Protein AF-A0A968TV77-F1 (afdb_monomer_lite)

Secondary structure (DSSP, 8-state):
-EEEEEE---EE-TT--EE----SSHHHHHHHT--EEEEEETTEEEEE-TT--HHHHHHHHHHHH-S-SS-SSHHHHHHHHHHHHHHH--SEEEPGGGG-S-S-HHHHHHH--SEEEE---SS-TT-SSPHHHHHHHHHHSSSSS-EEEETTTTB-S--S-S-HHHHHHHHHHHHHHHHH-SSHHHHHHHHHHHHHHHHHHHHHHHHBT-EEEEE-SS-EEEEEE-SS-SSSS--EEEEEEEE-TTSSEEE--TT--

Radius of gyration: 22.72 Å; chains: 1; bounding box: 59×38×72 Å

Structure (mmCIF, N/CA/C/O backbone):
data_AF-A0A968TV77-F1
#
_entry.id   AF-A0A968TV77-F1
#
loop_
_atom_site.group_PDB
_atom_site.id
_atom_site.type_symbol
_atom_site.label_atom_id
_atom_site.label_alt_id
_atom_site.label_comp_id
_atom_site.label_asym_id
_atom_site.label_entity_id
_atom_site.label_seq_id
_atom_site.pdbx_PDB_ins_code
_atom_site.Cartn_x
_atom_site.Cartn_y
_atom_site.Cartn_z
_atom_site.occupancy
_atom_site.B_iso_or_equiv
_atom_site.auth_seq_id
_atom_site.auth_comp_id
_atom_site.auth_asym_id
_atom_site.auth_atom_id
_atom_site.pdbx_PDB_model_num
ATOM 1 N N . LEU A 1 1 ? -7.725 -17.726 -1.737 1.00 94.75 1 LEU A N 1
ATOM 2 C CA . LEU A 1 1 ? -6.800 -16.621 -1.407 1.00 94.75 1 LEU A CA 1
ATOM 3 C C . LEU A 1 1 ? -5.389 -17.161 -1.548 1.00 94.75 1 LEU A C 1
ATOM 5 O O . LEU A 1 1 ? -5.123 -18.217 -0.988 1.00 94.75 1 LEU A O 1
ATOM 9 N N . ARG A 1 2 ? -4.527 -16.486 -2.306 1.00 98.12 2 ARG A N 1
ATOM 10 C CA . ARG A 1 2 ? -3.093 -16.775 -2.393 1.00 98.12 2 ARG A CA 1
ATOM 11 C C . ARG A 1 2 ? -2.336 -15.618 -1.746 1.00 98.12 2 ARG A C 1
ATOM 13 O O . ARG A 1 2 ? -2.677 -14.466 -1.990 1.00 98.12 2 ARG A O 1
ATOM 20 N N . ILE A 1 3 ? -1.358 -15.934 -0.906 1.00 98.25 3 ILE A N 1
ATOM 21 C CA . ILE A 1 3 ? -0.515 -14.959 -0.209 1.00 98.25 3 ILE A CA 1
ATOM 22 C C . ILE A 1 3 ? 0.910 -15.181 -0.696 1.00 98.25 3 ILE A C 1
ATOM 24 O O . ILE A 1 3 ? 1.464 -16.261 -0.507 1.00 98.25 3 ILE A O 1
ATOM 28 N N . GLU A 1 4 ? 1.477 -14.178 -1.350 1.00 98.25 4 GLU A N 1
ATOM 29 C CA . GLU A 1 4 ? 2.849 -14.185 -1.847 1.00 98.25 4 GLU A CA 1
ATOM 30 C C . GLU A 1 4 ? 3.691 -13.286 -0.939 1.00 98.25 4 GLU A C 1
ATOM 32 O O . GLU A 1 4 ? 3.390 -12.101 -0.796 1.00 98.25 4 GLU A O 1
ATOM 37 N N . ALA A 1 5 ? 4.728 -13.844 -0.314 1.00 98.19 5 ALA A N 1
ATOM 38 C CA . ALA A 1 5 ? 5.720 -13.063 0.416 1.00 98.19 5 ALA A CA 1
ATOM 39 C C . ALA A 1 5 ? 6.841 -12.665 -0.550 1.00 98.19 5 ALA A C 1
ATOM 41 O O . ALA A 1 5 ? 7.565 -13.528 -1.043 1.00 98.19 5 ALA A O 1
ATOM 42 N N . LEU A 1 6 ? 6.951 -11.368 -0.840 1.00 98.44 6 LEU A N 1
ATOM 43 C CA . LEU A 1 6 ? 7.917 -10.821 -1.794 1.00 98.44 6 LEU A CA 1
ATOM 44 C C . LEU A 1 6 ? 9.202 -10.318 -1.121 1.00 98.44 6 LEU A C 1
ATOM 46 O O . LEU A 1 6 ? 10.233 -10.197 -1.777 1.00 98.44 6 LEU A O 1
ATOM 50 N N . ALA A 1 7 ? 9.155 -10.025 0.176 1.00 98.06 7 ALA A N 1
ATOM 51 C CA . ALA A 1 7 ? 10.307 -9.601 0.963 1.00 98.06 7 ALA A CA 1
ATOM 52 C C . ALA A 1 7 ? 10.146 -10.065 2.425 1.00 98.06 7 ALA A C 1
ATOM 54 O O . ALA A 1 7 ? 9.011 -10.316 2.848 1.00 98.06 7 ALA A O 1
ATOM 55 N N . PRO A 1 8 ? 11.240 -10.166 3.202 1.00 97.25 8 PRO A N 1
ATOM 56 C CA . PRO A 1 8 ? 12.629 -9.918 2.802 1.00 97.25 8 PRO A CA 1
ATOM 57 C C . PRO A 1 8 ? 13.180 -10.989 1.847 1.00 97.25 8 PRO A C 1
ATOM 59 O O . PRO A 1 8 ? 12.764 -12.147 1.888 1.00 97.25 8 PRO A O 1
ATOM 62 N N . VAL A 1 9 ? 14.130 -10.604 0.991 1.00 96.19 9 VAL A N 1
ATOM 63 C CA . VAL A 1 9 ? 14.816 -11.515 0.062 1.00 96.19 9 VAL A CA 1
ATOM 64 C C . VAL A 1 9 ? 16.154 -11.944 0.678 1.00 96.19 9 VAL A C 1
ATOM 66 O O . VAL A 1 9 ? 17.047 -11.109 0.827 1.00 96.19 9 VAL A O 1
ATOM 69 N N . PRO A 1 10 ? 16.326 -13.223 1.064 1.00 94.12 10 PRO A N 1
ATOM 70 C CA . PRO A 1 10 ? 17.589 -13.697 1.607 1.00 94.12 10 PRO A CA 1
ATOM 71 C C . PRO A 1 10 ? 18.636 -13.893 0.509 1.00 94.12 10 PRO A C 1
ATOM 73 O O . PRO A 1 10 ? 18.397 -14.572 -0.490 1.00 94.12 10 PRO A O 1
ATOM 76 N N . GLU A 1 11 ? 19.833 -13.379 0.754 1.00 93.69 11 GLU A N 1
ATOM 77 C CA . GLU A 1 11 ? 21.030 -13.626 -0.043 1.00 93.69 11 GLU A CA 1
ATOM 78 C C . GLU A 1 11 ? 21.833 -14.783 0.564 1.00 93.69 11 GLU A C 1
ATOM 80 O O . GLU A 1 11 ? 21.635 -15.162 1.723 1.00 93.69 11 GLU A O 1
ATOM 85 N N . ARG A 1 12 ? 22.743 -15.374 -0.213 1.00 94.12 12 ARG A N 1
ATOM 86 C CA . ARG A 1 12 ? 23.629 -16.441 0.266 1.00 94.12 12 ARG A CA 1
ATOM 87 C C . ARG A 1 12 ? 25.085 -16.037 0.127 1.00 94.12 12 ARG A C 1
ATOM 89 O O . ARG A 1 12 ? 25.494 -15.544 -0.921 1.00 94.12 12 ARG A O 1
ATOM 96 N N . ARG A 1 13 ? 25.871 -16.299 1.169 1.00 91.75 13 ARG A N 1
ATOM 97 C CA . ARG A 1 13 ? 27.335 -16.299 1.072 1.00 91.75 13 ARG A CA 1
ATOM 98 C C . ARG A 1 13 ? 27.828 -17.515 0.290 1.00 91.75 13 ARG A C 1
ATOM 100 O O . ARG A 1 13 ? 27.087 -18.476 0.084 1.00 91.75 13 ARG A O 1
ATOM 107 N N . ALA A 1 14 ? 29.105 -17.481 -0.092 1.00 91.31 14 ALA A N 1
ATOM 108 C CA . ALA A 1 14 ? 29.787 -18.599 -0.746 1.00 91.31 14 ALA A CA 1
ATOM 109 C C . ALA A 1 14 ? 29.732 -19.902 0.079 1.00 91.31 14 ALA A C 1
ATOM 111 O O . ALA A 1 14 ? 29.682 -20.984 -0.492 1.00 91.31 14 ALA A O 1
ATOM 112 N N . ASP A 1 15 ? 29.673 -19.797 1.411 1.00 93.75 15 ASP A N 1
ATOM 113 C CA . ASP A 1 15 ? 29.522 -20.926 2.341 1.00 93.75 15 ASP A CA 1
ATOM 114 C C . ASP A 1 15 ? 28.070 -21.444 2.472 1.00 93.75 15 ASP A C 1
ATOM 116 O O . ASP A 1 15 ? 27.794 -22.356 3.248 1.00 93.75 15 ASP A O 1
ATOM 120 N N . GLY A 1 16 ? 27.122 -20.865 1.728 1.00 93.06 16 GLY A N 1
ATOM 121 C CA . GLY A 1 16 ? 25.708 -21.232 1.749 1.00 93.06 16 GLY A CA 1
ATOM 122 C C . GLY A 1 16 ? 24.880 -20.563 2.851 1.00 93.06 16 GLY A C 1
ATOM 123 O O . GLY A 1 16 ? 23.648 -20.703 2.827 1.00 93.06 16 GLY A O 1
ATOM 124 N N . THR A 1 17 ? 25.499 -19.805 3.763 1.00 95.44 17 THR A N 1
ATOM 125 C CA . THR A 1 17 ? 24.812 -19.089 4.849 1.00 95.44 17 THR A CA 1
ATOM 126 C C . THR A 1 17 ? 23.822 -18.084 4.278 1.00 95.44 17 THR A C 1
ATOM 128 O O . THR A 1 17 ? 24.191 -17.238 3.460 1.00 95.44 17 THR A O 1
ATOM 131 N N . ARG A 1 18 ? 22.559 -18.164 4.718 1.00 95.44 18 ARG A N 1
ATOM 132 C CA . ARG A 1 18 ? 21.527 -17.183 4.361 1.00 95.44 18 ARG A CA 1
ATOM 133 C C . AR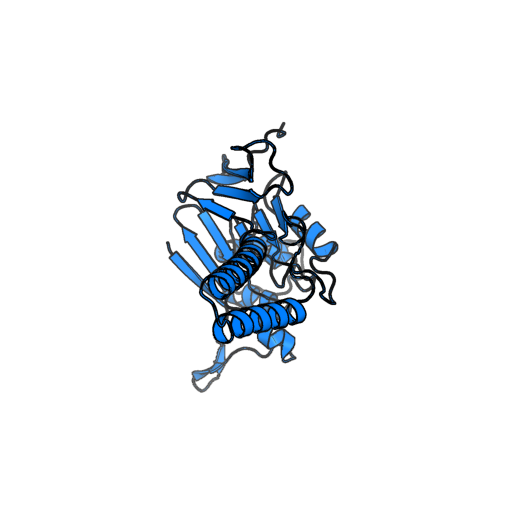G A 1 18 ? 21.676 -15.931 5.210 1.00 95.44 18 ARG A C 1
ATOM 135 O O . ARG A 1 18 ? 21.742 -16.026 6.431 1.00 95.44 18 ARG A O 1
ATOM 142 N N . LEU A 1 19 ? 21.677 -14.777 4.560 1.00 94.88 19 LEU A N 1
ATOM 143 C CA . LEU A 1 19 ? 21.789 -13.468 5.191 1.00 94.88 19 LEU A CA 1
ATOM 144 C C . LEU A 1 19 ? 20.805 -12.493 4.558 1.00 94.88 19 LEU A C 1
ATOM 146 O O . LEU A 1 19 ? 20.273 -12.731 3.476 1.00 94.88 19 LEU A O 1
ATOM 150 N N . LEU A 1 20 ? 20.592 -11.378 5.243 1.00 95.44 20 LEU A N 1
ATOM 151 C CA . LEU A 1 20 ? 19.861 -10.238 4.717 1.00 95.44 20 LEU A CA 1
ATOM 152 C C . LEU A 1 20 ? 20.843 -9.113 4.395 1.00 95.44 20 LEU A C 1
ATOM 154 O O . LEU A 1 20 ? 21.820 -8.905 5.119 1.00 95.44 20 LEU A O 1
ATOM 158 N N . ARG A 1 21 ? 20.576 -8.393 3.305 1.00 95.50 21 ARG A N 1
ATOM 159 C CA . ARG A 1 21 ? 21.397 -7.266 2.858 1.00 95.50 21 ARG A CA 1
ATOM 160 C C . ARG A 1 21 ? 21.435 -6.161 3.916 1.00 95.50 21 ARG A C 1
ATOM 162 O O . ARG A 1 21 ? 20.404 -5.773 4.454 1.00 95.50 21 ARG A O 1
ATOM 169 N N . TRP A 1 22 ? 22.614 -5.616 4.186 1.00 96.81 22 TRP A N 1
ATOM 170 C CA . TRP A 1 22 ? 22.750 -4.409 4.999 1.00 96.81 22 TRP A CA 1
ATOM 171 C C . TRP A 1 22 ? 22.495 -3.170 4.134 1.00 96.81 22 TRP A C 1
ATOM 173 O O . TRP A 1 22 ? 23.171 -2.987 3.123 1.00 96.81 22 TRP A O 1
ATOM 183 N N . PHE A 1 23 ? 21.546 -2.315 4.523 1.00 96.31 23 PHE A N 1
ATOM 184 C CA . PHE A 1 23 ? 21.164 -1.110 3.769 1.00 96.31 23 PHE A CA 1
ATOM 185 C C . PHE A 1 23 ? 21.857 0.170 4.275 1.00 96.31 23 PHE A C 1
ATOM 187 O O . PHE A 1 23 ? 21.378 1.275 4.038 1.00 96.31 23 PHE A O 1
ATOM 194 N N . GLY A 1 24 ? 22.996 0.028 4.959 1.00 95.12 24 GLY A N 1
ATOM 195 C CA . GLY A 1 24 ? 23.854 1.139 5.387 1.00 95.12 24 GLY A CA 1
ATOM 196 C C . GLY A 1 24 ? 23.705 1.504 6.864 1.00 95.12 24 GLY A C 1
ATOM 197 O O . GLY A 1 24 ? 24.718 1.649 7.546 1.00 95.12 24 GLY A O 1
ATOM 198 N N . ASP A 1 25 ? 22.475 1.561 7.376 1.00 96.81 25 ASP A N 1
ATOM 199 C CA . ASP A 1 25 ? 22.180 1.836 8.788 1.00 96.81 25 ASP A CA 1
ATOM 200 C C . ASP A 1 25 ? 21.059 0.943 9.351 1.00 96.81 25 ASP A C 1
ATOM 202 O O . ASP A 1 25 ? 20.345 0.257 8.613 1.00 96.81 25 ASP A O 1
ATOM 206 N N . VAL A 1 26 ? 20.909 0.942 10.681 1.00 96.31 26 VAL A N 1
ATOM 207 C CA . VAL A 1 26 ? 19.936 0.095 11.394 1.00 96.31 26 VAL A CA 1
ATOM 208 C C . VAL A 1 26 ? 18.500 0.452 11.018 1.00 96.31 26 VAL A C 1
ATOM 210 O O . VAL A 1 26 ? 17.688 -0.449 10.824 1.00 96.31 26 VAL A O 1
ATOM 213 N N . GLY A 1 27 ? 18.177 1.742 10.909 1.00 94.00 27 GLY A N 1
ATOM 214 C CA . GLY A 1 27 ? 16.837 2.224 10.588 1.00 94.00 27 GLY A CA 1
ATOM 215 C C . GLY A 1 27 ? 16.428 1.822 9.177 1.00 94.00 27 GLY A C 1
ATOM 216 O O . GLY A 1 27 ? 15.409 1.148 9.005 1.00 94.00 27 GLY A O 1
ATOM 217 N N . LYS A 1 28 ? 17.264 2.137 8.179 1.00 94.81 28 LYS A N 1
ATOM 218 C CA . LYS A 1 28 ? 17.010 1.720 6.795 1.00 94.81 28 LYS A CA 1
ATOM 219 C C . LYS A 1 28 ? 17.010 0.210 6.638 1.00 94.81 28 LYS A C 1
ATOM 221 O O . LYS A 1 28 ? 16.186 -0.305 5.888 1.00 94.81 28 LYS A O 1
ATOM 226 N N . THR A 1 29 ? 17.855 -0.510 7.374 1.00 97.31 29 THR A N 1
ATOM 227 C CA . THR A 1 29 ? 17.882 -1.975 7.310 1.00 97.31 29 THR A CA 1
ATOM 228 C C . THR A 1 29 ? 16.635 -2.605 7.917 1.00 97.31 29 THR A C 1
ATOM 230 O O . THR A 1 29 ? 16.028 -3.472 7.295 1.00 97.31 29 THR A O 1
ATOM 233 N N . LYS A 1 30 ? 16.208 -2.148 9.099 1.00 96.44 30 LYS A N 1
ATOM 234 C CA . LYS A 1 30 ? 14.999 -2.643 9.766 1.00 96.44 30 LYS A CA 1
ATOM 235 C C . LYS A 1 30 ? 13.764 -2.436 8.889 1.00 96.44 30 LYS A C 1
ATOM 237 O O . LYS A 1 30 ? 13.016 -3.378 8.655 1.00 96.44 30 LYS A O 1
ATOM 242 N N . ASN A 1 31 ? 13.581 -1.217 8.388 1.00 96.50 31 ASN A N 1
ATOM 243 C CA . ASN A 1 31 ? 12.433 -0.856 7.562 1.00 96.50 31 ASN A CA 1
ATOM 244 C C . ASN A 1 31 ? 12.501 -1.525 6.175 1.00 96.50 31 ASN A C 1
ATOM 246 O O . ASN A 1 31 ? 11.503 -2.046 5.679 1.00 96.50 31 ASN A O 1
ATOM 250 N N . GLY A 1 32 ? 13.698 -1.599 5.587 1.00 97.06 32 GLY A N 1
ATOM 251 C CA . GLY A 1 32 ? 13.941 -2.202 4.277 1.00 97.06 32 GLY A CA 1
ATOM 252 C C . GLY A 1 32 ? 13.705 -3.714 4.213 1.00 97.06 32 GLY A C 1
ATOM 253 O O . GLY A 1 32 ? 13.413 -4.238 3.144 1.00 97.06 32 GLY A O 1
ATOM 254 N N . HIS A 1 33 ? 13.756 -4.413 5.351 1.00 97.62 33 HIS A N 1
ATOM 255 C CA . HIS A 1 33 ? 13.386 -5.833 5.461 1.00 97.62 33 HIS A CA 1
ATOM 256 C C . HIS A 1 33 ? 11.949 -6.054 5.933 1.00 97.62 33 HIS A C 1
ATOM 258 O O . HIS A 1 33 ? 11.627 -7.109 6.483 1.00 97.62 33 HIS A O 1
ATOM 264 N N . SER A 1 34 ? 11.074 -5.071 5.707 1.00 97.94 34 SER A N 1
ATOM 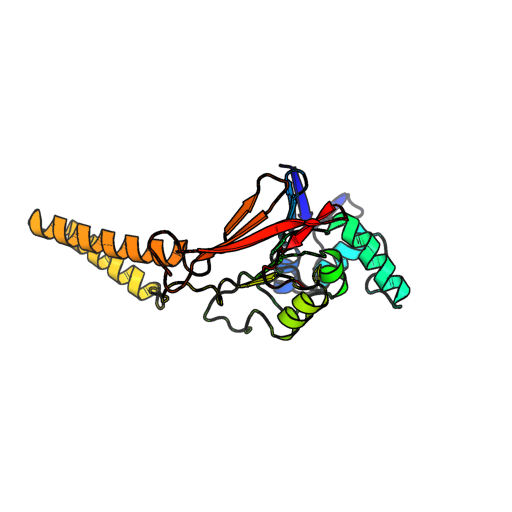265 C CA . SER A 1 34 ? 9.632 -5.243 5.873 1.00 97.94 34 SER A CA 1
ATOM 266 C C . SER A 1 34 ? 9.139 -6.505 5.165 1.00 97.94 34 SER A C 1
ATOM 268 O O . SER A 1 34 ? 9.574 -6.831 4.059 1.00 97.94 34 SER A O 1
ATOM 270 N N . VAL A 1 35 ? 8.190 -7.205 5.789 1.00 98.25 35 VAL A N 1
ATOM 271 C CA . VAL A 1 35 ? 7.504 -8.318 5.131 1.00 98.25 35 VAL A CA 1
ATOM 272 C C . VAL A 1 35 ? 6.556 -7.738 4.091 1.00 98.25 35 VAL A C 1
ATOM 274 O O . VAL A 1 35 ? 5.539 -7.136 4.436 1.00 98.25 35 VAL A O 1
ATOM 277 N N . VAL A 1 36 ? 6.901 -7.917 2.820 1.00 98.62 36 VAL A N 1
ATOM 278 C CA . VAL A 1 36 ? 6.098 -7.419 1.700 1.00 98.62 36 VAL A CA 1
ATOM 279 C C . VAL A 1 36 ? 5.168 -8.526 1.250 1.00 98.62 36 VAL A C 1
ATOM 281 O O . VAL A 1 36 ? 5.624 -9.617 0.906 1.00 98.62 36 VAL A O 1
ATOM 284 N N . LEU A 1 37 ? 3.867 -8.246 1.236 1.00 98.69 37 LEU A N 1
ATOM 285 C CA . LEU A 1 37 ? 2.849 -9.223 0.870 1.00 98.69 37 LEU A CA 1
ATOM 286 C C . LEU A 1 37 ? 2.079 -8.779 -0.366 1.00 98.69 37 LEU A C 1
ATOM 288 O O . LEU A 1 37 ? 1.597 -7.649 -0.445 1.00 98.69 37 LEU A O 1
ATOM 292 N N . ARG A 1 38 ? 1.883 -9.715 -1.290 1.00 98.44 38 ARG A N 1
ATOM 293 C CA . ARG A 1 38 ? 0.939 -9.590 -2.394 1.00 98.44 38 ARG A CA 1
ATOM 294 C C . ARG A 1 38 ? -0.168 -10.622 -2.217 1.00 98.44 38 ARG A C 1
ATOM 296 O O . ARG A 1 38 ? 0.056 -11.831 -2.249 1.00 98.44 38 ARG A O 1
ATOM 303 N N . LEU A 1 39 ? -1.373 -10.133 -1.957 1.00 98.38 39 LEU A N 1
ATOM 304 C CA . LEU A 1 39 ? -2.553 -10.942 -1.685 1.00 98.38 39 LEU A CA 1
ATOM 305 C C . LEU A 1 39 ? -3.386 -11.029 -2.957 1.00 98.38 39 LEU A C 1
ATOM 307 O O . LEU A 1 39 ? -3.863 -10.012 -3.449 1.00 98.38 39 LEU A O 1
ATOM 311 N N . VAL A 1 40 ? -3.584 -12.238 -3.471 1.00 98.25 40 VAL A N 1
ATOM 312 C CA . VAL A 1 40 ? -4.379 -12.487 -4.675 1.00 98.25 40 VAL A CA 1
ATOM 313 C C . VAL A 1 40 ? -5.649 -13.234 -4.286 1.00 98.25 40 VAL A C 1
ATOM 315 O O . VAL A 1 40 ? -5.619 -14.385 -3.829 1.00 98.25 40 VAL A O 1
ATOM 318 N N . TYR A 1 41 ? -6.791 -12.583 -4.468 1.00 97.81 41 TYR A N 1
ATOM 319 C CA . TYR A 1 41 ? -8.103 -13.173 -4.252 1.00 97.81 41 TYR A CA 1
ATOM 320 C C . TYR A 1 41 ? -8.929 -13.090 -5.533 1.00 97.81 41 TYR A C 1
ATOM 322 O O . TYR A 1 41 ? -9.544 -12.067 -5.818 1.00 97.81 41 TYR A O 1
ATOM 330 N N . ARG A 1 42 ? -8.949 -14.201 -6.287 1.00 96.31 42 ARG A N 1
ATOM 331 C CA . ARG A 1 42 ? -9.502 -14.257 -7.651 1.00 96.31 42 ARG A CA 1
ATOM 332 C C . ARG A 1 42 ? -8.845 -13.169 -8.512 1.00 96.31 42 ARG A C 1
ATOM 334 O O . ARG A 1 42 ? -7.627 -13.220 -8.658 1.00 96.31 42 ARG A O 1
ATOM 341 N N . ASP A 1 43 ? -9.611 -12.201 -9.000 1.00 95.62 43 ASP A N 1
ATOM 342 C CA . ASP A 1 43 ? -9.147 -11.157 -9.916 1.00 95.62 43 ASP A CA 1
ATOM 343 C C . ASP A 1 43 ? -8.641 -9.908 -9.174 1.00 95.62 43 ASP A C 1
ATOM 345 O O . ASP A 1 43 ? -8.163 -8.971 -9.803 1.00 95.62 43 ASP A O 1
ATOM 349 N N . VAL A 1 44 ? -8.736 -9.887 -7.838 1.00 97.88 44 VAL A N 1
ATOM 350 C CA . VAL A 1 44 ? -8.337 -8.752 -6.996 1.00 97.88 44 VAL A CA 1
ATOM 351 C C . VAL A 1 44 ? -6.962 -8.986 -6.392 1.00 97.88 44 VAL A C 1
ATOM 353 O O . VAL A 1 44 ? -6.719 -10.011 -5.743 1.00 97.88 44 VAL A O 1
ATOM 356 N N . VAL A 1 45 ? -6.089 -7.989 -6.531 1.00 98.25 45 VAL A N 1
ATOM 357 C CA . VAL A 1 45 ? -4.743 -8.001 -5.960 1.00 98.25 45 VAL A CA 1
ATOM 358 C C . VAL A 1 45 ? -4.545 -6.850 -4.976 1.00 98.25 45 VAL A C 1
ATOM 360 O O . VAL A 1 45 ? -4.765 -5.684 -5.306 1.00 98.25 45 VAL A O 1
ATOM 363 N N . VAL A 1 46 ? -4.074 -7.175 -3.770 1.00 98.62 46 VAL A N 1
ATOM 364 C CA . VAL A 1 46 ? -3.708 -6.201 -2.733 1.00 98.62 46 VAL A CA 1
ATOM 365 C C . VAL A 1 46 ? -2.210 -6.274 -2.450 1.00 98.62 46 VAL A C 1
ATOM 367 O O . VAL A 1 46 ? -1.686 -7.358 -2.200 1.00 98.62 46 VAL A O 1
ATOM 370 N N . PHE A 1 47 ? -1.531 -5.129 -2.452 1.00 98.75 47 PHE A N 1
ATOM 371 C CA . PHE A 1 47 ? -0.111 -5.004 -2.126 1.00 98.75 47 PHE A CA 1
ATOM 372 C C . PHE A 1 47 ? 0.090 -4.338 -0.762 1.00 98.75 47 PHE A C 1
ATOM 374 O O . PHE A 1 47 ? -0.451 -3.264 -0.494 1.00 98.75 47 PHE A O 1
ATOM 381 N N . LEU A 1 48 ? 0.887 -4.966 0.100 1.00 98.62 48 LEU A N 1
ATOM 382 C CA . LEU A 1 48 ? 1.248 -4.473 1.426 1.00 98.62 48 LEU A CA 1
ATOM 383 C C . LEU A 1 48 ? 2.773 -4.343 1.500 1.00 98.62 48 LEU A C 1
ATOM 385 O O . LEU A 1 48 ? 3.467 -5.331 1.722 1.00 98.62 48 LEU A O 1
ATOM 389 N N . GLY A 1 49 ? 3.279 -3.123 1.299 1.00 97.38 49 GLY A N 1
ATOM 390 C CA . GLY A 1 49 ? 4.716 -2.841 1.206 1.00 97.38 49 GLY A CA 1
ATOM 391 C C . GLY A 1 49 ? 5.444 -2.634 2.538 1.00 97.38 49 GLY A C 1
ATOM 392 O O . GLY A 1 49 ? 6.655 -2.476 2.538 1.00 97.38 49 GLY A O 1
ATOM 393 N N . GLY A 1 50 ? 4.743 -2.615 3.675 1.00 96.94 50 GLY A N 1
ATOM 394 C CA . GLY A 1 50 ? 5.356 -2.279 4.967 1.00 96.94 50 GLY A CA 1
ATOM 395 C C . GLY A 1 50 ? 6.011 -0.894 4.949 1.00 96.94 50 GLY A C 1
ATOM 396 O O . GLY A 1 50 ? 5.401 0.060 4.467 1.00 96.94 50 GLY A O 1
ATOM 397 N N . ASP A 1 51 ? 7.243 -0.802 5.441 1.00 97.12 51 ASP A N 1
ATOM 398 C CA . ASP A 1 51 ? 8.023 0.437 5.536 1.00 97.12 51 ASP A CA 1
ATOM 399 C C . ASP A 1 51 ? 9.217 0.447 4.576 1.00 97.12 51 ASP A C 1
ATOM 401 O O . ASP A 1 51 ? 10.275 0.987 4.898 1.00 97.12 51 ASP A O 1
ATOM 405 N N . LEU A 1 52 ? 9.072 -0.170 3.396 1.00 98.19 52 LEU A N 1
ATOM 406 C CA . LEU A 1 52 ? 10.113 -0.121 2.372 1.00 98.19 52 LEU A CA 1
ATOM 407 C C . LEU A 1 52 ? 10.602 1.314 2.131 1.00 98.19 52 LEU A C 1
ATOM 409 O O . LEU A 1 52 ? 9.836 2.277 2.169 1.00 98.19 52 LEU A O 1
ATOM 413 N N . ASN A 1 53 ? 11.906 1.407 1.891 1.00 97.56 53 ASN A N 1
ATOM 414 C CA . ASN A 1 53 ? 12.616 2.628 1.549 1.00 97.56 53 ASN A CA 1
ATOM 415 C C . ASN A 1 53 ? 13.359 2.447 0.224 1.00 97.56 53 ASN A C 1
ATOM 417 O O . ASN A 1 53 ? 13.516 1.321 -0.250 1.00 97.56 53 ASN A O 1
ATOM 421 N N . ILE A 1 54 ? 13.882 3.540 -0.331 1.00 98.00 54 ILE A N 1
ATOM 422 C CA . ILE A 1 54 ? 14.609 3.548 -1.605 1.00 98.00 54 ILE A CA 1
ATOM 423 C C . ILE A 1 54 ? 15.628 2.394 -1.755 1.00 98.00 54 ILE A C 1
ATOM 425 O O . ILE A 1 54 ? 15.523 1.662 -2.739 1.00 98.00 54 ILE A O 1
ATOM 429 N N . PRO A 1 55 ? 16.590 2.164 -0.831 1.00 97.94 55 PRO A N 1
ATOM 430 C CA . PRO A 1 55 ? 17.551 1.065 -0.987 1.00 97.94 55 PRO A CA 1
ATOM 431 C C . PRO A 1 55 ? 16.909 -0.324 -1.066 1.00 97.94 55 PRO A C 1
ATOM 433 O O . PRO A 1 55 ? 17.397 -1.196 -1.789 1.00 97.94 55 PRO A O 1
ATOM 436 N N . ALA A 1 56 ? 15.828 -0.539 -0.317 1.00 98.00 56 ALA A N 1
ATOM 437 C CA . ALA A 1 56 ? 15.101 -1.796 -0.330 1.00 98.00 56 ALA A CA 1
ATOM 438 C C . ALA A 1 56 ? 14.281 -1.964 -1.613 1.00 98.00 56 ALA A C 1
ATOM 440 O O . ALA A 1 56 ? 14.302 -3.036 -2.211 1.00 98.00 56 ALA A O 1
ATOM 441 N N . GLU A 1 57 ? 13.618 -0.908 -2.081 1.00 98.50 57 GLU A N 1
ATOM 442 C CA . GLU A 1 57 ? 12.900 -0.914 -3.357 1.00 98.50 57 GLU A CA 1
ATOM 443 C C . GLU A 1 57 ? 13.851 -1.152 -4.532 1.00 98.50 57 GLU A C 1
ATOM 445 O O . GLU A 1 57 ? 13.566 -2.003 -5.372 1.00 98.50 57 GLU A O 1
ATOM 450 N N . ASP A 1 58 ? 15.020 -0.501 -4.546 1.00 98.19 58 ASP A N 1
ATOM 451 C CA . ASP A 1 58 ? 16.058 -0.726 -5.557 1.00 98.19 58 ASP A CA 1
ATOM 452 C C . ASP A 1 58 ? 16.513 -2.196 -5.567 1.00 98.19 58 ASP A C 1
ATOM 454 O O . ASP A 1 58 ? 16.641 -2.820 -6.624 1.00 98.19 58 ASP A O 1
ATOM 458 N N . HIS A 1 59 ? 16.712 -2.779 -4.381 1.00 98.06 59 HIS A N 1
ATOM 459 C CA . HIS A 1 59 ? 17.083 -4.183 -4.238 1.00 98.06 59 HIS A CA 1
ATOM 460 C C . HIS A 1 59 ? 15.992 -5.134 -4.747 1.00 98.06 59 HIS A C 1
ATOM 462 O O . HIS A 1 59 ? 16.307 -6.085 -5.464 1.00 98.06 59 HIS A O 1
ATOM 468 N N . LEU A 1 60 ? 14.722 -4.881 -4.416 1.00 98.56 60 LEU A N 1
ATOM 469 C CA . LEU A 1 60 ? 13.600 -5.701 -4.875 1.00 98.56 60 LEU A CA 1
ATOM 470 C C . LEU A 1 60 ? 13.390 -5.574 -6.388 1.00 98.56 60 LEU A C 1
ATOM 472 O O . LEU A 1 60 ? 13.189 -6.590 -7.053 1.00 98.56 60 LEU A O 1
ATOM 476 N N . LEU A 1 61 ? 13.488 -4.366 -6.950 1.00 98.75 61 LEU A N 1
ATOM 477 C CA . LEU A 1 61 ? 13.435 -4.145 -8.397 1.00 98.75 61 LEU A CA 1
ATOM 478 C C . LEU A 1 61 ? 14.519 -4.959 -9.105 1.00 98.75 61 LEU A C 1
ATOM 480 O O . LEU A 1 61 ? 14.201 -5.738 -10.003 1.00 98.75 61 LEU A O 1
ATOM 484 N N . ALA A 1 62 ? 15.774 -4.850 -8.664 1.00 98.19 62 ALA A N 1
ATOM 485 C CA . ALA A 1 62 ? 16.883 -5.592 -9.257 1.00 98.19 62 ALA A CA 1
ATOM 486 C C . ALA A 1 62 ? 16.698 -7.112 -9.109 1.00 98.19 62 ALA A C 1
ATOM 488 O O . ALA A 1 62 ? 16.879 -7.853 -10.073 1.00 98.19 62 ALA A O 1
ATOM 489 N N . HIS A 1 63 ? 16.291 -7.584 -7.925 1.00 97.94 63 HIS A N 1
ATOM 490 C CA . HIS A 1 63 ? 16.100 -9.010 -7.652 1.00 97.94 63 HIS A CA 1
ATOM 491 C C . HIS A 1 63 ? 15.032 -9.646 -8.547 1.00 97.94 63 HIS A C 1
ATOM 493 O O . HIS A 1 63 ? 15.267 -10.700 -9.134 1.00 97.94 63 HIS A O 1
ATOM 499 N N . TYR A 1 64 ? 13.862 -9.014 -8.649 1.00 98.44 64 TYR A N 1
ATOM 500 C CA . TYR A 1 64 ? 12.712 -9.602 -9.335 1.00 98.44 64 TYR A CA 1
ATOM 501 C C . TYR A 1 64 ? 12.722 -9.403 -10.849 1.00 98.44 64 TYR A C 1
ATOM 503 O O . TYR A 1 64 ? 12.057 -10.153 -11.562 1.00 98.44 64 TYR A O 1
ATOM 511 N N . THR A 1 65 ? 13.448 -8.402 -11.348 1.00 98.38 65 THR A N 1
ATOM 512 C CA . THR A 1 65 ? 13.512 -8.122 -12.790 1.00 98.38 65 THR A CA 1
ATOM 513 C C . THR A 1 65 ? 14.808 -8.598 -13.437 1.00 98.38 65 THR A C 1
ATOM 515 O O . THR A 1 65 ? 14.818 -8.847 -14.639 1.00 98.38 65 THR A O 1
ATOM 518 N N . GLY A 1 66 ? 15.895 -8.724 -12.667 1.00 97.94 66 GLY A N 1
ATOM 519 C CA . GLY A 1 66 ? 17.237 -8.965 -13.200 1.00 97.94 66 GLY A CA 1
ATOM 520 C C . GLY A 1 66 ? 17.804 -7.788 -14.004 1.00 97.94 66 GLY A C 1
ATOM 521 O O . GLY A 1 66 ? 18.837 -7.942 -14.653 1.00 97.94 66 GLY A O 1
ATOM 522 N N . LEU A 1 67 ? 17.136 -6.631 -13.990 1.00 97.94 67 LEU A N 1
ATOM 523 C CA . LEU A 1 67 ? 17.530 -5.443 -14.741 1.00 97.94 67 LEU A CA 1
ATOM 524 C C . LEU A 1 67 ? 18.387 -4.495 -13.884 1.00 97.94 67 LEU A C 1
ATOM 526 O O . LEU A 1 67 ? 18.307 -4.531 -12.651 1.00 97.94 67 LEU A O 1
ATOM 530 N N . PRO A 1 68 ? 19.201 -3.627 -14.515 1.00 96.69 68 PRO A N 1
ATOM 531 C CA . PRO A 1 68 ? 19.943 -2.592 -13.806 1.00 96.69 68 PRO A CA 1
ATOM 532 C C . PRO A 1 68 ? 19.018 -1.624 -13.060 1.00 96.69 68 PRO A C 1
ATOM 534 O O . PRO A 1 68 ? 18.020 -1.155 -13.604 1.00 96.69 68 PRO A O 1
ATOM 537 N N . VAL A 1 69 ? 19.389 -1.291 -11.823 1.00 97.25 69 VAL A N 1
ATOM 538 C CA . VAL A 1 69 ? 18.703 -0.296 -10.993 1.00 97.25 69 VAL A CA 1
ATOM 539 C C . VAL A 1 69 ? 19.757 0.623 -10.358 1.00 97.25 69 VAL A C 1
ATOM 541 O O . VAL A 1 69 ? 20.703 0.106 -9.757 1.00 97.25 69 VAL A O 1
ATOM 544 N N . PRO A 1 70 ? 19.632 1.960 -10.470 1.00 95.00 70 PRO A N 1
ATOM 545 C CA . PRO A 1 70 ? 18.571 2.688 -11.172 1.00 95.00 70 PRO A CA 1
ATOM 546 C C . PRO A 1 70 ? 18.691 2.581 -12.709 1.00 95.00 70 PRO A C 1
ATOM 548 O O . PRO A 1 70 ? 19.792 2.350 -13.221 1.00 95.00 70 PRO A O 1
ATOM 551 N N . PRO A 1 71 ? 17.584 2.761 -13.453 1.00 95.50 71 PRO A N 1
ATOM 552 C CA . PRO A 1 71 ? 17.636 2.867 -14.909 1.00 95.50 71 PRO A CA 1
ATOM 553 C C . PRO A 1 71 ? 18.406 4.131 -15.324 1.00 95.50 71 PRO A C 1
ATOM 555 O O . PRO A 1 71 ? 18.415 5.130 -14.603 1.00 95.50 71 PRO A O 1
ATOM 558 N N . ARG A 1 72 ? 19.066 4.100 -16.487 1.00 95.94 72 ARG A N 1
ATOM 559 C CA . ARG A 1 72 ? 19.914 5.204 -16.983 1.00 95.94 72 ARG A CA 1
ATOM 560 C C . ARG A 1 72 ? 19.255 6.007 -18.096 1.00 95.94 72 ARG A C 1
ATOM 562 O O . ARG A 1 72 ? 19.706 7.107 -18.406 1.00 95.94 72 ARG A O 1
ATOM 569 N N . THR A 1 73 ? 18.218 5.457 -18.721 1.00 97.75 73 THR A N 1
ATOM 570 C CA . THR A 1 73 ? 17.457 6.113 -19.790 1.00 97.75 73 THR A CA 1
ATOM 571 C C . THR A 1 73 ? 15.961 5.942 -19.558 1.00 97.75 73 THR A C 1
ATOM 573 O O . THR A 1 73 ? 15.541 5.014 -18.872 1.00 97.75 73 THR A O 1
ATOM 576 N N . ALA A 1 74 ? 15.146 6.795 -20.182 1.00 96.94 74 ALA A N 1
ATOM 577 C CA . ALA A 1 74 ? 13.691 6.665 -20.122 1.00 96.94 74 ALA A CA 1
ATOM 578 C C . ALA A 1 74 ? 13.195 5.324 -20.697 1.00 96.94 74 ALA A C 1
ATOM 580 O O . ALA A 1 74 ? 12.227 4.765 -20.197 1.00 96.94 74 ALA A O 1
ATOM 581 N N . VAL A 1 75 ? 13.874 4.781 -21.715 1.00 97.94 75 VAL A N 1
ATOM 582 C CA . VAL A 1 75 ? 13.532 3.466 -22.285 1.00 97.94 75 VAL A CA 1
ATOM 583 C C . VAL A 1 75 ? 13.810 2.356 -21.272 1.00 97.94 75 VAL A C 1
ATOM 585 O O . VAL A 1 75 ? 12.923 1.551 -21.003 1.00 97.94 75 VAL A O 1
ATOM 588 N N . GLU A 1 76 ? 14.995 2.364 -20.650 1.00 97.94 76 GLU A N 1
ATOM 589 C CA . GLU A 1 76 ? 15.339 1.412 -19.581 1.00 97.94 76 GLU A CA 1
ATOM 590 C C . GLU A 1 76 ? 14.372 1.535 -18.388 1.00 97.94 76 GLU A C 1
ATOM 592 O O . GLU A 1 76 ? 14.027 0.538 -17.757 1.00 97.94 76 GLU A O 1
ATOM 597 N N . GLU A 1 77 ? 13.904 2.748 -18.081 1.00 98.38 77 GLU A N 1
ATOM 598 C CA . GLU A 1 77 ? 12.922 2.977 -17.022 1.00 98.38 77 GLU A CA 1
ATOM 599 C C . GLU A 1 77 ? 11.565 2.342 -17.346 1.00 98.38 77 GLU A C 1
ATOM 601 O O . GLU A 1 77 ? 11.008 1.636 -16.504 1.00 98.38 77 GLU A O 1
ATOM 606 N N . GLU A 1 78 ? 11.036 2.538 -18.557 1.00 98.38 78 GLU A N 1
ATOM 607 C CA . GLU A 1 78 ? 9.775 1.908 -18.968 1.00 98.38 78 GLU A CA 1
ATOM 608 C C . GLU A 1 78 ? 9.873 0.379 -19.003 1.00 98.38 78 GLU A C 1
ATOM 610 O O . GLU A 1 78 ? 8.943 -0.314 -18.577 1.00 98.38 78 GLU A O 1
ATOM 615 N N . GLU A 1 79 ? 11.006 -0.160 -19.456 1.00 98.38 79 GLU A N 1
ATOM 616 C CA . GLU A 1 79 ? 11.281 -1.598 -19.428 1.00 98.38 79 GLU A CA 1
ATOM 617 C C . GLU A 1 79 ? 11.295 -2.139 -17.995 1.00 98.38 79 GLU A C 1
ATOM 619 O O . GLU A 1 79 ? 10.646 -3.153 -17.706 1.00 98.38 79 GLU A O 1
ATOM 624 N N . LEU A 1 80 ? 11.972 -1.436 -17.082 1.00 98.69 80 LEU A N 1
ATOM 625 C CA . LEU A 1 80 ? 12.030 -1.793 -15.670 1.00 98.69 80 LEU A CA 1
ATOM 626 C C . LEU A 1 80 ? 10.644 -1.748 -15.023 1.00 98.69 80 LEU A C 1
ATOM 628 O O . LEU A 1 80 ? 10.257 -2.705 -14.350 1.00 98.69 80 LEU A O 1
ATOM 632 N N . VAL A 1 81 ? 9.860 -0.694 -15.271 1.00 98.69 81 VAL A N 1
ATOM 633 C CA . VAL A 1 81 ? 8.475 -0.576 -14.787 1.00 98.69 81 VAL A CA 1
ATOM 634 C C . VAL A 1 81 ? 7.615 -1.725 -15.314 1.00 98.69 81 VAL A C 1
ATOM 636 O O . VAL A 1 81 ? 6.893 -2.359 -14.542 1.00 98.69 81 VAL A O 1
ATOM 639 N N . ALA A 1 82 ? 7.688 -2.029 -16.613 1.00 98.44 82 ALA A N 1
ATOM 640 C CA . ALA A 1 82 ? 6.903 -3.097 -17.223 1.00 98.44 82 ALA A CA 1
ATOM 641 C C . ALA A 1 82 ? 7.275 -4.482 -16.670 1.00 98.44 82 ALA A C 1
ATOM 643 O O . ALA A 1 82 ? 6.388 -5.303 -16.419 1.00 98.44 82 ALA A O 1
ATOM 644 N N . ALA A 1 83 ? 8.567 -4.745 -16.449 1.00 98.62 83 ALA A N 1
ATOM 645 C CA . ALA A 1 83 ? 9.042 -5.982 -15.842 1.00 98.62 83 ALA A CA 1
ATOM 646 C C . ALA A 1 83 ? 8.607 -6.098 -14.376 1.00 98.62 83 ALA A C 1
ATOM 648 O O . ALA A 1 83 ? 8.004 -7.102 -13.992 1.00 98.62 83 ALA A O 1
ATOM 649 N N . ALA A 1 84 ? 8.835 -5.051 -13.584 1.00 98.69 84 ALA A N 1
ATOM 650 C CA . ALA A 1 84 ? 8.505 -5.004 -12.166 1.00 98.69 84 ALA A CA 1
ATOM 651 C C . ALA A 1 84 ? 6.992 -5.119 -11.915 1.00 98.69 84 ALA A C 1
ATOM 653 O O . ALA A 1 84 ? 6.568 -5.807 -10.985 1.00 98.69 84 ALA A O 1
ATOM 654 N N . ARG A 1 85 ? 6.151 -4.533 -12.779 1.00 98.31 85 ARG A N 1
ATOM 655 C CA . ARG A 1 85 ? 4.683 -4.613 -12.668 1.00 98.31 85 ARG A CA 1
ATOM 656 C C . ARG A 1 85 ? 4.146 -6.041 -12.727 1.00 98.31 85 ARG A C 1
ATOM 658 O O . ARG A 1 85 ? 3.117 -6.324 -12.118 1.00 98.31 85 ARG A O 1
ATOM 665 N N . ARG A 1 86 ? 4.842 -6.968 -13.395 1.00 97.75 86 ARG A N 1
ATOM 666 C CA . ARG A 1 86 ? 4.459 -8.394 -13.409 1.00 97.75 86 ARG A CA 1
ATOM 667 C C . ARG A 1 86 ? 4.534 -9.037 -12.021 1.00 97.75 86 ARG A C 1
ATOM 669 O O . ARG A 1 86 ? 3.846 -10.024 -11.781 1.00 97.75 86 ARG A O 1
ATOM 676 N N . VAL A 1 87 ? 5.347 -8.472 -11.128 1.00 98.25 87 VAL A N 1
ATOM 677 C CA . VAL A 1 87 ? 5.563 -8.961 -9.762 1.00 98.25 87 VAL A CA 1
ATOM 678 C C . VAL A 1 87 ? 4.790 -8.125 -8.745 1.00 98.25 87 VAL A C 1
ATOM 680 O O . VAL A 1 87 ? 4.059 -8.682 -7.932 1.00 98.25 87 VAL A O 1
ATOM 683 N N . PHE A 1 88 ? 4.915 -6.797 -8.798 1.00 98.56 88 PHE A N 1
ATOM 684 C CA . PHE A 1 88 ? 4.362 -5.899 -7.775 1.00 98.56 88 PHE A CA 1
ATOM 685 C C . PHE A 1 88 ? 2.971 -5.353 -8.104 1.00 98.56 88 PHE A C 1
ATOM 687 O O . PHE A 1 88 ? 2.317 -4.796 -7.224 1.00 98.56 88 PHE A O 1
ATOM 694 N N . GLY A 1 89 ? 2.506 -5.521 -9.345 1.00 98.12 89 GLY A N 1
ATOM 695 C CA . GLY A 1 89 ? 1.247 -4.958 -9.818 1.00 98.12 89 GLY A CA 1
ATOM 696 C C . GLY A 1 89 ? 0.055 -5.374 -8.956 1.00 98.12 89 GLY A C 1
ATOM 697 O O . GLY A 1 89 ? -0.130 -6.567 -8.668 1.00 98.12 89 GLY A O 1
ATOM 698 N N . ALA A 1 90 ? -0.756 -4.385 -8.573 1.00 98.31 90 ALA A N 1
ATOM 699 C CA . ALA A 1 90 ? -1.905 -4.545 -7.688 1.00 98.31 90 ALA A CA 1
ATOM 700 C C . ALA A 1 90 ? -3.091 -3.639 -8.067 1.00 98.31 90 ALA A C 1
ATOM 702 O O . ALA A 1 90 ? -2.985 -2.736 -8.896 1.00 98.31 90 ALA A O 1
ATOM 703 N N . ASP A 1 91 ? -4.255 -3.887 -7.469 1.00 98.12 91 ASP A N 1
ATOM 704 C CA . ASP A 1 91 ? -5.434 -3.018 -7.582 1.00 98.12 91 ASP A CA 1
ATOM 705 C C . ASP A 1 91 ? -5.506 -2.030 -6.428 1.00 98.12 91 ASP A C 1
ATOM 707 O O . ASP A 1 91 ? -5.811 -0.853 -6.633 1.00 98.12 91 ASP A O 1
ATOM 711 N N . VAL A 1 92 ? -5.184 -2.516 -5.229 1.00 98.56 92 VAL A N 1
ATOM 712 C CA . VAL A 1 92 ? -5.104 -1.718 -4.011 1.00 98.56 92 VAL A CA 1
ATOM 713 C C . VAL A 1 92 ? -3.725 -1.888 -3.403 1.00 98.56 92 VAL A C 1
ATOM 715 O O . VAL A 1 92 ? -3.266 -3.010 -3.205 1.00 98.56 92 VAL A O 1
ATOM 718 N N . ALA A 1 93 ? -3.080 -0.785 -3.064 1.00 98.50 93 ALA A N 1
ATOM 719 C CA . ALA A 1 93 ? -1.818 -0.793 -2.350 1.00 98.50 93 ALA A CA 1
ATOM 720 C C . ALA A 1 93 ? -1.964 -0.078 -1.013 1.00 98.50 93 ALA A C 1
ATOM 722 O O . ALA A 1 93 ? -2.643 0.941 -0.907 1.00 98.50 93 ALA A O 1
ATOM 723 N N . LYS A 1 94 ? -1.290 -0.579 0.018 1.00 98.06 94 LYS A N 1
ATOM 724 C CA . LYS A 1 94 ? -0.938 0.256 1.160 1.00 98.06 94 LYS A CA 1
ATOM 725 C C . LYS A 1 94 ? 0.370 0.972 0.837 1.00 98.06 94 LYS A C 1
ATOM 727 O O . LYS A 1 94 ? 1.345 0.314 0.481 1.00 98.06 94 LYS A O 1
ATOM 732 N N . SER A 1 95 ? 0.380 2.295 0.990 1.00 97.31 95 SER A N 1
ATOM 733 C CA . SER A 1 95 ? 1.596 3.094 0.843 1.00 97.31 95 SER A CA 1
ATOM 734 C C . SER A 1 95 ? 2.678 2.580 1.783 1.00 97.31 95 SER A C 1
ATOM 736 O O . SER A 1 95 ? 2.403 2.296 2.961 1.00 97.31 95 SER A O 1
ATOM 738 N N . CYS A 1 96 ? 3.898 2.504 1.258 1.00 97.00 96 CYS A N 1
ATOM 739 C CA . CYS A 1 96 ? 5.077 2.221 2.055 1.00 97.00 96 CYS A CA 1
ATOM 740 C C . CYS A 1 96 ? 5.282 3.333 3.090 1.00 97.00 96 CYS A C 1
ATOM 742 O O . CYS A 1 96 ? 4.948 4.497 2.837 1.00 97.00 96 CYS A O 1
ATOM 744 N N . HIS A 1 97 ? 5.789 2.953 4.261 1.00 95.88 97 HIS A N 1
ATOM 745 C CA . HIS A 1 97 ? 6.353 3.851 5.269 1.00 95.88 97 HIS A CA 1
ATOM 746 C C . HIS A 1 97 ? 5.465 5.066 5.571 1.00 95.88 97 HIS A C 1
ATOM 748 O O . HIS A 1 97 ? 5.890 6.212 5.483 1.00 95.88 97 HIS A O 1
ATOM 754 N N . HIS A 1 98 ? 4.186 4.810 5.854 1.00 94.38 98 HIS A N 1
ATOM 755 C CA . HIS A 1 98 ? 3.192 5.832 6.212 1.00 94.38 98 HIS A CA 1
ATOM 756 C C . HIS A 1 98 ? 2.969 6.953 5.172 1.00 94.38 98 HIS A C 1
ATOM 758 O O . HIS A 1 98 ? 2.287 7.928 5.474 1.00 94.38 98 HIS A O 1
ATOM 764 N N . GLY A 1 99 ? 3.471 6.815 3.939 1.00 94.62 99 GLY A N 1
ATOM 765 C CA . GLY A 1 99 ? 3.475 7.902 2.951 1.00 94.62 99 GLY A CA 1
ATOM 766 C C . GLY A 1 99 ? 4.715 8.798 3.039 1.00 94.62 99 GLY A C 1
ATOM 767 O O . GLY A 1 99 ? 4.612 10.010 2.837 1.00 94.62 99 GLY A O 1
ATOM 768 N N . SER A 1 100 ? 5.862 8.213 3.394 1.00 95.19 100 SER A N 1
ATOM 769 C CA . SER A 1 100 ? 7.183 8.838 3.312 1.00 95.19 100 SER A CA 1
ATOM 770 C C . SER A 1 100 ? 7.574 9.174 1.879 1.00 95.19 100 SER A C 1
ATOM 772 O O . SER A 1 100 ? 7.167 8.480 0.955 1.00 95.19 100 SER A O 1
ATOM 774 N N . ALA A 1 101 ? 8.435 10.184 1.729 1.00 95.75 101 ALA A N 1
ATOM 775 C CA . ALA A 1 101 ? 9.080 10.548 0.468 1.00 95.75 101 ALA A CA 1
ATOM 776 C C . ALA A 1 101 ? 10.273 9.637 0.109 1.00 95.75 101 ALA A C 1
ATOM 778 O O . ALA A 1 101 ? 10.837 9.759 -0.975 1.00 95.75 101 ALA A O 1
ATOM 779 N N . ASP A 1 102 ? 10.681 8.730 1.006 1.00 96.38 102 ASP A N 1
ATOM 780 C CA . ASP A 1 102 ? 11.793 7.791 0.785 1.00 96.38 102 ASP A CA 1
ATOM 781 C C . ASP A 1 102 ? 11.350 6.585 -0.066 1.00 96.38 102 ASP A C 1
ATOM 783 O O . ASP A 1 102 ? 11.448 5.444 0.376 1.00 96.38 102 ASP A O 1
ATOM 787 N N . PHE A 1 103 ? 10.855 6.835 -1.284 1.00 97.00 103 PHE A N 1
ATOM 788 C CA . PHE A 1 103 ? 10.460 5.810 -2.260 1.00 97.00 103 PHE A CA 1
ATOM 789 C C . PHE A 1 103 ? 10.996 6.116 -3.670 1.00 97.00 103 PHE A C 1
ATOM 791 O O . PHE A 1 103 ? 11.392 7.235 -4.001 1.00 97.00 103 PHE A O 1
ATOM 798 N N . ARG A 1 104 ? 11.006 5.101 -4.529 1.00 97.12 104 ARG A N 1
ATOM 799 C CA . ARG A 1 104 ? 11.340 5.156 -5.949 1.00 97.12 104 ARG A CA 1
ATOM 800 C C . ARG A 1 104 ? 10.083 5.292 -6.786 1.00 97.12 104 ARG A C 1
ATOM 802 O O . ARG A 1 104 ? 9.176 4.463 -6.721 1.00 97.12 104 ARG A O 1
ATOM 809 N N . GLU A 1 105 ? 10.087 6.274 -7.682 1.00 97.38 105 GLU A N 1
ATOM 810 C CA . GLU A 1 105 ? 9.000 6.469 -8.647 1.00 97.38 105 GLU A CA 1
ATOM 811 C C . GLU A 1 105 ? 8.753 5.212 -9.491 1.00 97.38 105 GLU A C 1
ATOM 813 O O . GLU A 1 105 ? 7.608 4.803 -9.658 1.00 97.38 105 GLU A O 1
ATOM 818 N N . VAL A 1 106 ? 9.812 4.529 -9.939 1.00 98.19 106 VAL A N 1
ATOM 819 C CA . VAL A 1 106 ? 9.715 3.256 -10.675 1.00 98.19 106 VAL A CA 1
ATOM 820 C C . VAL A 1 106 ? 8.945 2.194 -9.892 1.00 98.19 106 VAL A C 1
ATOM 822 O O . VAL A 1 106 ? 8.117 1.489 -10.468 1.00 98.19 106 VAL A O 1
ATOM 825 N N . PHE A 1 107 ? 9.185 2.083 -8.583 1.00 98.50 107 PHE A N 1
ATOM 826 C CA . PHE A 1 107 ? 8.506 1.103 -7.739 1.00 98.50 107 PHE A CA 1
ATOM 827 C C . PHE A 1 107 ? 7.016 1.437 -7.601 1.00 98.50 107 PHE A C 1
ATOM 829 O O . PHE A 1 107 ? 6.164 0.577 -7.827 1.00 98.50 107 PHE A O 1
ATOM 836 N N . LEU A 1 108 ? 6.686 2.709 -7.352 1.00 98.25 108 LEU A N 1
ATOM 837 C CA . LEU A 1 108 ? 5.303 3.200 -7.332 1.00 98.25 108 LEU A CA 1
ATOM 838 C C . LEU A 1 108 ? 4.580 2.931 -8.666 1.00 98.25 108 LEU A C 1
ATOM 840 O O . LEU A 1 108 ? 3.469 2.396 -8.683 1.00 98.25 108 LEU A O 1
ATOM 844 N N . ARG A 1 109 ? 5.233 3.242 -9.792 1.00 98.50 109 ARG A N 1
ATOM 845 C CA . ARG A 1 109 ? 4.724 2.981 -11.147 1.00 98.50 109 ARG A CA 1
ATOM 846 C C . ARG A 1 109 ? 4.548 1.488 -11.425 1.00 98.50 109 ARG A C 1
ATOM 848 O O . ARG A 1 109 ? 3.652 1.119 -12.185 1.00 98.50 109 ARG A O 1
ATOM 855 N N . ALA A 1 110 ? 5.381 0.625 -10.845 1.00 98.50 110 ALA A N 1
ATOM 856 C CA . ALA A 1 110 ? 5.268 -0.824 -10.980 1.00 98.50 110 ALA A CA 1
ATOM 857 C C . ALA A 1 110 ? 4.077 -1.391 -10.192 1.00 98.50 110 ALA A C 1
ATOM 859 O O . ALA A 1 110 ? 3.413 -2.304 -10.681 1.00 98.50 110 ALA A O 1
ATOM 860 N N . ILE A 1 111 ? 3.768 -0.838 -9.015 1.00 98.50 111 ILE A N 1
ATOM 861 C CA . ILE A 1 111 ? 2.579 -1.219 -8.236 1.00 98.50 111 ILE A CA 1
ATOM 862 C C . ILE A 1 111 ? 1.299 -0.909 -9.026 1.00 98.50 111 ILE A C 1
ATOM 864 O O . ILE A 1 111 ? 0.392 -1.742 -9.064 1.00 98.50 111 ILE A O 1
ATOM 868 N N . ASP A 1 112 ? 1.244 0.256 -9.687 1.00 97.50 112 ASP A N 1
ATOM 869 C CA . ASP A 1 112 ? 0.178 0.633 -10.633 1.00 97.50 112 ASP A CA 1
ATOM 870 C C . ASP A 1 112 ? -1.241 0.426 -10.065 1.00 97.50 112 ASP A C 1
ATOM 872 O O . ASP A 1 112 ? -2.139 -0.096 -10.734 1.00 97.50 112 ASP A O 1
ATOM 876 N N . ALA A 1 113 ? -1.431 0.776 -8.790 1.00 98.00 113 ALA A N 1
ATOM 877 C CA . ALA A 1 113 ? -2.693 0.596 -8.083 1.00 98.00 113 ALA A CA 1
ATOM 878 C C . ALA A 1 113 ? -3.741 1.624 -8.530 1.00 98.00 113 ALA A C 1
ATOM 880 O O . ALA A 1 113 ? -3.417 2.763 -8.854 1.00 98.00 113 ALA A O 1
ATOM 881 N N . ALA A 1 114 ? -5.019 1.236 -8.509 1.00 97.31 114 ALA A N 1
ATOM 882 C CA . ALA A 1 114 ? -6.135 2.174 -8.672 1.00 97.31 114 ALA A CA 1
ATOM 883 C C . ALA A 1 114 ? -6.475 2.886 -7.350 1.00 97.31 114 ALA A C 1
ATOM 885 O O . ALA A 1 114 ? -7.106 3.946 -7.344 1.00 97.31 114 ALA A O 1
ATOM 886 N N . VAL A 1 115 ? -6.073 2.281 -6.228 1.00 98.31 115 VAL A N 1
ATOM 887 C CA . VAL A 1 115 ? -6.290 2.796 -4.878 1.00 98.31 115 VAL A CA 1
ATOM 888 C C . VAL A 1 115 ? -5.015 2.666 -4.066 1.00 98.31 115 VAL A C 1
ATOM 890 O O . VAL A 1 115 ? -4.471 1.569 -3.945 1.00 98.31 115 VAL A O 1
ATOM 893 N N . THR A 1 116 ? -4.622 3.751 -3.409 1.00 98.38 116 THR A N 1
ATOM 894 C CA . THR A 1 116 ? -3.567 3.731 -2.398 1.00 98.38 116 THR A CA 1
ATOM 895 C C . THR A 1 116 ? -4.131 4.129 -1.038 1.00 98.38 116 THR A C 1
ATOM 897 O O . THR A 1 116 ? -4.745 5.184 -0.891 1.00 98.38 116 THR A O 1
ATOM 900 N N . VAL A 1 117 ? -3.924 3.279 -0.032 1.00 97.81 117 VAL A N 1
ATOM 901 C CA . VAL A 1 117 ? -4.267 3.547 1.368 1.00 97.81 117 VAL A CA 1
ATOM 902 C C . VAL A 1 117 ? -3.002 3.938 2.122 1.00 97.81 117 VAL A C 1
ATOM 904 O O . VAL A 1 117 ? -2.054 3.161 2.231 1.00 97.81 117 VAL A O 1
ATOM 907 N N . ILE A 1 118 ? -2.991 5.141 2.671 1.00 96.06 118 ILE A N 1
ATOM 908 C CA . ILE A 1 118 ? -1.917 5.674 3.496 1.00 96.06 118 ILE A CA 1
ATOM 909 C C . ILE A 1 118 ? -2.342 5.534 4.955 1.00 96.06 118 ILE A C 1
ATOM 911 O O . ILE A 1 118 ? -3.258 6.213 5.413 1.00 96.06 118 ILE A O 1
ATOM 915 N N . SER A 1 119 ? -1.676 4.646 5.687 1.00 91.69 119 SER A N 1
ATOM 916 C CA . SER A 1 119 ? -1.855 4.554 7.136 1.00 91.69 119 SER A CA 1
ATOM 917 C C . SER A 1 119 ? -0.846 5.472 7.833 1.00 91.69 119 SER A C 1
ATOM 919 O O . SER A 1 119 ? 0.277 5.042 8.104 1.00 91.69 119 SER A O 1
ATOM 921 N N . SER A 1 120 ? -1.220 6.720 8.080 1.00 86.31 120 SER A N 1
ATOM 922 C CA . SER A 1 120 ? -0.460 7.667 8.907 1.00 86.31 120 SER A CA 1
ATOM 923 C C . SER A 1 120 ? -1.152 7.859 10.261 1.00 86.31 120 SER A C 1
ATOM 925 O O . SER A 1 120 ? -2.318 7.487 10.407 1.00 86.31 120 SER A O 1
ATOM 927 N N . GLY A 1 121 ? -0.414 8.378 11.240 1.00 73.44 121 GLY A N 1
ATOM 928 C CA . GLY A 1 121 ? -0.909 8.727 12.575 1.00 73.44 121 GLY A CA 1
ATOM 929 C C . GLY A 1 121 ? -0.841 10.238 12.819 1.00 73.44 121 GLY A C 1
ATOM 930 O O . GLY A 1 121 ? -0.184 10.943 12.051 1.00 73.44 121 GLY A O 1
ATOM 931 N N . ASP A 1 122 ? -1.486 10.715 13.883 1.00 66.19 122 ASP A N 1
ATOM 932 C CA . ASP A 1 122 ? -1.271 12.061 14.432 1.00 66.19 122 ASP A CA 1
ATOM 933 C C . ASP A 1 122 ? 0.050 12.116 15.236 1.00 66.19 122 ASP A C 1
ATOM 935 O O . ASP A 1 122 ? 0.601 11.081 15.622 1.00 66.19 122 ASP A O 1
ATOM 939 N N . ASP A 1 123 ? 0.550 13.329 15.482 1.00 65.50 123 ASP A N 1
ATOM 940 C CA . ASP A 1 123 ? 1.691 13.633 16.364 1.00 65.50 123 ASP A CA 1
ATOM 941 C C . ASP A 1 123 ? 3.017 12.916 16.020 1.00 65.50 123 ASP A C 1
ATOM 943 O O . ASP A 1 123 ? 3.722 12.387 16.883 1.00 65.50 123 ASP A O 1
ATOM 947 N N . GLU A 1 124 ? 3.390 12.898 14.734 1.00 71.25 124 GLU A N 1
ATOM 948 C CA . GLU A 1 124 ? 4.672 12.346 14.278 1.00 71.25 124 GLU A CA 1
ATOM 949 C C . GLU A 1 124 ? 5.603 13.396 13.648 1.00 71.25 124 GLU A C 1
ATOM 951 O O . GLU A 1 124 ? 5.178 14.384 13.050 1.00 71.25 124 GLU A O 1
ATOM 956 N N . ALA A 1 125 ? 6.916 13.192 13.791 1.00 77.06 125 ALA A N 1
ATOM 957 C CA . ALA A 1 125 ? 7.926 14.216 13.510 1.00 77.06 125 ALA A CA 1
ATOM 958 C C . ALA A 1 125 ? 8.272 14.404 12.017 1.00 77.06 125 ALA A C 1
ATOM 960 O O . ALA A 1 125 ? 9.086 15.268 11.683 1.00 77.06 125 ALA A O 1
ATOM 961 N N . HIS A 1 126 ? 7.701 13.603 11.113 1.00 78.44 126 HIS A N 1
ATOM 962 C CA . HIS A 1 126 ? 8.099 13.554 9.702 1.00 78.44 126 HIS A CA 1
ATOM 963 C C . HIS A 1 126 ? 7.057 14.149 8.738 1.00 78.44 126 HIS A C 1
ATOM 965 O O . HIS A 1 126 ? 7.342 14.304 7.547 1.00 78.44 126 HIS A O 1
ATOM 971 N N . SER A 1 127 ? 5.904 14.585 9.253 1.00 83.56 127 SER A N 1
ATOM 972 C CA . SER A 1 127 ? 4.769 15.125 8.493 1.00 83.56 127 SER A CA 1
ATOM 973 C C . SER A 1 127 ? 4.260 14.177 7.400 1.00 83.56 127 SER A C 1
ATOM 975 O O . SER A 1 127 ? 4.092 14.573 6.247 1.00 83.56 127 SER A O 1
ATOM 977 N N . HIS A 1 128 ? 4.061 12.910 7.745 1.00 87.88 128 HIS A N 1
ATOM 978 C CA . HIS A 1 128 ? 3.462 11.907 6.882 1.00 87.88 128 HIS A CA 1
ATOM 979 C C . HIS A 1 128 ? 1.935 12.090 6.753 1.00 87.88 128 HIS A C 1
ATOM 981 O O . HIS A 1 128 ? 1.261 12.364 7.746 1.00 87.88 128 HIS A O 1
ATOM 987 N N . PRO A 1 129 ? 1.356 11.851 5.560 1.00 92.81 129 PRO A N 1
ATOM 988 C CA . PRO A 1 129 ? 2.047 11.682 4.284 1.00 92.81 129 PRO A CA 1
ATOM 989 C C . PRO A 1 129 ? 2.687 12.978 3.789 1.00 92.81 129 PRO A C 1
ATOM 991 O O . PRO A 1 129 ? 2.139 14.067 3.956 1.00 92.81 129 PRO A O 1
ATOM 994 N N . ARG A 1 130 ? 3.815 12.845 3.091 1.00 94.19 130 ARG A N 1
ATOM 995 C CA . ARG A 1 130 ? 4.508 13.984 2.485 1.00 94.19 130 ARG A CA 1
ATOM 996 C C . ARG A 1 130 ? 3.761 14.480 1.241 1.00 94.19 130 ARG A C 1
ATOM 998 O O . ARG A 1 130 ? 3.134 13.707 0.514 1.00 94.19 130 ARG A O 1
ATOM 1005 N N . ALA A 1 131 ? 3.849 15.782 0.971 1.00 94.56 131 ALA A N 1
ATOM 1006 C CA . ALA A 1 131 ? 3.151 16.411 -0.154 1.00 94.56 131 ALA A CA 1
ATOM 1007 C C . ALA A 1 131 ? 3.607 15.877 -1.527 1.00 94.56 131 ALA A C 1
ATOM 1009 O O . ALA A 1 131 ? 2.780 15.668 -2.415 1.00 94.56 131 ALA A O 1
ATOM 1010 N N . ASP A 1 132 ? 4.905 15.617 -1.689 1.00 95.50 132 ASP A N 1
ATOM 1011 C CA . ASP A 1 132 ? 5.476 14.999 -2.891 1.00 95.50 132 ASP A CA 1
ATOM 1012 C C . ASP A 1 132 ? 4.962 13.569 -3.105 1.00 95.50 132 ASP A C 1
ATOM 1014 O O . ASP A 1 132 ? 4.620 13.196 -4.224 1.00 95.50 132 ASP A O 1
ATOM 1018 N N . THR A 1 133 ? 4.802 12.805 -2.027 1.00 96.56 133 THR A N 1
ATOM 1019 C CA . THR A 1 133 ? 4.265 11.443 -2.040 1.00 96.56 133 THR A CA 1
ATOM 1020 C C . THR A 1 133 ? 2.815 11.439 -2.509 1.00 96.56 133 THR A C 1
ATOM 1022 O O . THR A 1 133 ? 2.456 10.672 -3.400 1.00 96.56 133 THR A O 1
ATOM 1025 N N . LEU A 1 134 ? 1.981 12.344 -1.982 1.00 96.94 134 LEU A N 1
ATOM 1026 C CA . LEU A 1 134 ? 0.600 12.518 -2.447 1.00 96.94 134 LEU A CA 1
ATOM 1027 C C . LEU A 1 134 ? 0.545 12.879 -3.939 1.00 96.94 134 LEU A C 1
ATOM 1029 O O . LEU A 1 134 ? -0.243 12.295 -4.686 1.00 96.94 134 LEU A O 1
ATOM 1033 N N . GLY A 1 135 ? 1.403 13.806 -4.380 1.00 97.69 135 GLY A N 1
ATOM 1034 C CA . GLY A 1 135 ? 1.503 14.209 -5.783 1.00 97.69 135 GLY A CA 1
ATOM 1035 C C . GLY A 1 135 ? 1.930 13.063 -6.702 1.00 97.69 135 GLY A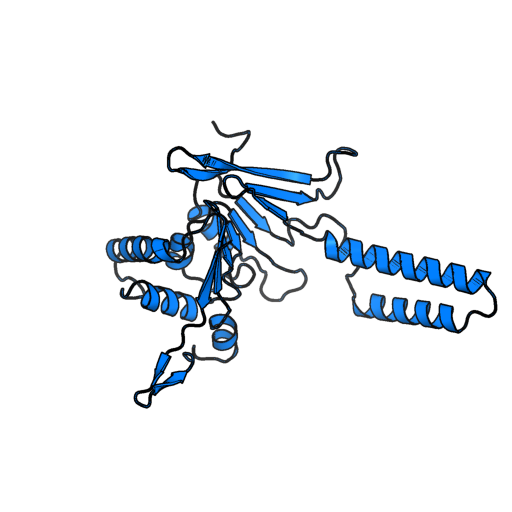 C 1
ATOM 1036 O O . GLY A 1 135 ? 1.307 12.842 -7.741 1.00 97.69 135 GLY A O 1
ATOM 1037 N N . ALA A 1 136 ? 2.944 12.294 -6.305 1.00 97.94 136 ALA A N 1
ATOM 1038 C CA . ALA A 1 136 ? 3.436 11.146 -7.056 1.00 97.94 136 ALA A CA 1
ATOM 1039 C C . ALA A 1 136 ? 2.385 10.034 -7.152 1.00 97.94 136 ALA A C 1
ATOM 1041 O O . ALA A 1 136 ? 2.143 9.518 -8.243 1.00 97.94 136 ALA A O 1
ATOM 1042 N N . ILE A 1 137 ? 1.705 9.703 -6.046 1.00 97.94 137 ILE A N 1
ATOM 1043 C CA . ILE A 1 137 ? 0.606 8.728 -6.055 1.00 97.94 137 ILE A CA 1
ATOM 1044 C C . ILE A 1 137 ? -0.494 9.203 -7.006 1.00 97.94 137 ILE A C 1
ATOM 1046 O O . ILE A 1 137 ? -0.932 8.424 -7.849 1.00 97.94 137 ILE A O 1
ATOM 1050 N N . GLY A 1 138 ? -0.912 10.469 -6.929 1.00 97.25 138 GLY A N 1
ATOM 1051 C CA . GLY A 1 138 ? -1.925 11.019 -7.833 1.00 97.25 138 GLY A CA 1
ATOM 1052 C C . GLY A 1 138 ? -1.510 10.990 -9.310 1.00 97.25 138 GLY A C 1
ATOM 1053 O O . GLY A 1 138 ? -2.343 10.719 -10.169 1.00 97.25 138 GLY A O 1
ATOM 1054 N N . ARG A 1 139 ? -0.226 11.228 -9.605 1.00 97.38 139 ARG A N 1
ATOM 1055 C CA . ARG A 1 139 ? 0.328 11.254 -10.968 1.00 97.38 139 ARG A CA 1
ATOM 1056 C C . ARG A 1 139 ? 0.478 9.866 -11.590 1.00 97.38 139 ARG A C 1
ATOM 1058 O O . ARG A 1 139 ? 0.240 9.718 -12.784 1.00 97.38 139 ARG A O 1
ATOM 1065 N N . TYR A 1 140 ? 0.930 8.885 -10.812 1.00 96.94 140 TYR A N 1
ATOM 1066 C CA . TYR A 1 140 ? 1.383 7.591 -11.336 1.00 96.94 140 TYR A CA 1
ATOM 1067 C C . TYR A 1 140 ? 0.437 6.420 -11.050 1.00 96.94 140 TYR A C 1
ATOM 1069 O O . TYR A 1 140 ? 0.660 5.327 -11.567 1.00 96.94 140 TYR A O 1
ATOM 1077 N N . SER A 1 141 ? -0.609 6.623 -10.246 1.00 95.81 141 SER A N 1
ATOM 1078 C CA . SER A 1 141 ? -1.637 5.603 -10.014 1.00 95.81 141 SER A CA 1
ATOM 1079 C C . SER A 1 141 ? -2.544 5.413 -11.231 1.00 95.81 141 SER A C 1
ATOM 1081 O O . SER A 1 141 ? -2.668 6.270 -12.105 1.00 95.81 141 SER A O 1
ATOM 1083 N N . ARG A 1 142 ? -3.223 4.268 -11.272 1.00 94.44 142 ARG A N 1
ATOM 1084 C CA . ARG A 1 142 ? -4.024 3.837 -12.413 1.00 94.44 142 ARG A CA 1
ATOM 1085 C C . ARG A 1 142 ? -5.365 4.566 -12.510 1.00 94.44 142 ARG A C 1
ATOM 1087 O O . ARG A 1 142 ? -6.152 4.580 -11.565 1.00 94.44 142 ARG A O 1
ATOM 1094 N N . GLY A 1 143 ? -5.694 5.014 -13.722 1.00 90.69 143 GLY A N 1
ATOM 1095 C CA . GLY A 1 143 ? -6.997 5.583 -14.078 1.00 90.69 143 GLY A CA 1
ATOM 1096 C C . GLY A 1 143 ? -7.049 7.110 -13.987 1.00 90.69 143 GLY A C 1
ATOM 1097 O O . GLY A 1 143 ? -6.146 7.745 -13.466 1.00 90.69 143 GLY A O 1
ATOM 1098 N N . ALA A 1 144 ? -8.124 7.710 -14.506 1.00 89.44 144 ALA A N 1
ATOM 1099 C CA . ALA A 1 144 ? -8.272 9.171 -14.554 1.00 89.44 144 ALA A CA 1
ATOM 1100 C C . ALA A 1 144 ? -8.541 9.813 -13.179 1.00 89.44 144 ALA A C 1
ATOM 1102 O O . ALA A 1 144 ? -8.332 11.008 -12.993 1.00 89.44 144 ALA A O 1
ATOM 1103 N N . ARG A 1 145 ? -9.054 9.028 -12.225 1.00 91.50 145 ARG A N 1
ATOM 1104 C CA . ARG A 1 145 ? -9.370 9.457 -10.856 1.00 91.50 145 ARG A CA 1
ATOM 1105 C C . ARG A 1 145 ? -8.879 8.405 -9.861 1.00 91.50 145 ARG A C 1
ATOM 1107 O O . ARG A 1 145 ? -9.712 7.681 -9.304 1.00 91.50 145 ARG A O 1
ATOM 1114 N N . PRO A 1 146 ? -7.554 8.255 -9.693 1.00 94.19 146 PRO A N 1
ATOM 1115 C CA . PRO A 1 146 ? -7.018 7.325 -8.714 1.00 94.19 146 PRO A CA 1
ATOM 1116 C C . PRO A 1 146 ? -7.456 7.746 -7.310 1.00 94.19 146 PRO A C 1
ATOM 1118 O O . PRO A 1 146 ? -7.599 8.936 -7.017 1.00 94.19 146 PRO A O 1
ATOM 1121 N N . LEU A 1 147 ? -7.700 6.767 -6.443 1.00 96.88 147 LEU A N 1
ATOM 1122 C CA . LEU A 1 147 ? -8.177 7.028 -5.088 1.00 96.88 147 LEU A CA 1
ATOM 1123 C C . LEU A 1 147 ? -7.016 7.006 -4.099 1.00 96.88 147 LEU A C 1
ATOM 1125 O O . LEU A 1 147 ? -6.271 6.029 -4.026 1.00 96.88 147 LEU A O 1
ATOM 1129 N N . ILE A 1 148 ? -6.912 8.057 -3.291 1.00 97.12 148 ILE A N 1
ATOM 1130 C CA . ILE A 1 148 ? -5.993 8.119 -2.156 1.00 97.12 148 ILE A CA 1
ATOM 1131 C C . ILE A 1 148 ? -6.839 8.171 -0.892 1.00 97.12 148 ILE A C 1
ATOM 1133 O O . ILE A 1 148 ? -7.585 9.124 -0.680 1.00 97.12 148 ILE A O 1
ATOM 1137 N N . PHE A 1 149 ? -6.719 7.145 -0.056 1.00 95.62 149 PHE A N 1
ATOM 1138 C CA . PHE A 1 149 ? -7.280 7.153 1.290 1.00 95.62 149 PHE A CA 1
ATOM 1139 C C . PHE A 1 149 ? -6.169 7.406 2.289 1.00 95.62 149 PHE A C 1
ATOM 1141 O O . PHE A 1 149 ? -5.067 6.882 2.142 1.00 95.62 149 PHE A O 1
ATOM 1148 N N . ASN A 1 150 ? -6.466 8.171 3.328 1.00 92.75 150 ASN A N 1
ATOM 1149 C CA . ASN A 1 150 ? -5.535 8.417 4.410 1.00 92.75 150 ASN A CA 1
ATOM 1150 C C . ASN A 1 150 ? -6.270 8.281 5.743 1.00 92.75 150 ASN A C 1
ATOM 1152 O O . ASN A 1 150 ? -7.355 8.837 5.899 1.00 92.75 150 ASN A O 1
ATOM 1156 N N . THR A 1 151 ? -5.695 7.525 6.675 1.00 88.19 151 THR A N 1
ATOM 1157 C CA . THR A 1 151 ? -6.317 7.259 7.979 1.00 88.19 151 THR A CA 1
ATOM 1158 C C . THR A 1 151 ? -6.499 8.537 8.802 1.00 88.19 151 THR A C 1
ATOM 1160 O O . THR A 1 151 ? -7.561 8.720 9.387 1.00 88.19 151 THR A O 1
ATOM 1163 N N . GLU A 1 152 ? -5.553 9.478 8.771 1.00 83.69 152 GLU A N 1
ATOM 1164 C CA . GLU A 1 152 ? -5.705 10.767 9.464 1.00 83.69 152 GLU A CA 1
ATOM 1165 C C . GLU A 1 152 ? -6.750 11.676 8.810 1.00 83.69 152 GLU A C 1
ATOM 1167 O O . GLU A 1 152 ? -7.583 12.263 9.498 1.00 83.69 152 GLU A O 1
ATOM 1172 N N . LEU A 1 153 ? -6.779 11.768 7.477 1.00 83.19 153 LEU A N 1
ATOM 1173 C CA . LEU A 1 153 ? -7.800 12.555 6.774 1.00 83.19 153 LEU A CA 1
ATOM 1174 C C . LEU A 1 153 ? -9.204 11.964 6.952 1.00 83.19 153 LEU A C 1
ATOM 1176 O O . LEU A 1 153 ? -10.186 12.701 6.959 1.00 83.19 153 LEU A O 1
ATOM 1180 N N . ALA A 1 154 ? -9.307 10.644 7.111 1.00 80.12 154 ALA A N 1
ATOM 1181 C CA . ALA A 1 154 ? -10.561 9.930 7.324 1.00 80.12 154 ALA A CA 1
ATOM 1182 C C . ALA A 1 154 ? -10.982 9.858 8.805 1.00 80.12 154 ALA A C 1
ATOM 1184 O O . ALA A 1 154 ? -11.819 9.020 9.169 1.00 80.12 154 ALA A O 1
ATOM 1185 N N . ARG A 1 155 ? -10.416 10.699 9.683 1.00 73.44 155 ARG A N 1
ATOM 1186 C CA . ARG A 1 155 ? -10.745 10.742 11.115 1.00 73.44 155 ARG A CA 1
ATOM 1187 C C . ARG A 1 155 ? -12.223 11.066 11.358 1.00 73.44 155 ARG A C 1
ATOM 1189 O O . ARG A 1 155 ? -12.651 12.199 11.496 1.00 73.44 155 ARG A O 1
ATOM 1196 N N . SER A 1 156 ? -13.045 10.029 11.444 1.00 57.59 156 SER A N 1
ATOM 1197 C CA . SER A 1 156 ? -14.503 10.175 11.541 1.00 57.59 156 SER A CA 1
ATOM 1198 C C . SER A 1 156 ? -15.035 10.432 12.961 1.00 57.59 156 SER A C 1
ATOM 1200 O O . SER A 1 156 ? -16.246 10.466 13.187 1.00 57.59 156 SER A O 1
ATOM 1202 N N . ALA A 1 157 ? -14.147 10.607 13.937 1.00 59.12 157 ALA A N 1
ATOM 1203 C CA . ALA A 1 157 ? -14.487 10.949 15.310 1.00 59.12 157 ALA A CA 1
ATOM 1204 C C . ALA A 1 157 ? -13.433 11.902 15.874 1.00 59.12 157 ALA A C 1
ATOM 1206 O O . ALA A 1 157 ? -12.272 11.862 15.469 1.00 59.12 157 ALA A O 1
ATOM 1207 N N . LYS A 1 158 ? -13.828 12.735 16.847 1.00 58.44 158 LYS A N 1
ATOM 1208 C CA . LYS A 1 158 ? -12.843 13.441 17.671 1.00 58.44 158 LYS A CA 1
ATOM 1209 C C . LYS A 1 158 ? -11.930 12.394 18.293 1.00 58.44 158 LYS A C 1
ATOM 1211 O O . LYS A 1 158 ? -12.430 11.431 18.868 1.00 58.44 158 LYS A O 1
ATOM 1216 N N . GLU A 1 159 ? -10.625 12.601 18.200 1.00 60.50 159 GLU A N 1
ATOM 1217 C CA . GLU A 1 159 ? -9.681 11.836 18.996 1.00 60.50 159 GLU A CA 1
ATOM 1218 C C . GLU A 1 159 ? -10.001 12.089 20.475 1.00 60.50 159 GLU A C 1
ATOM 1220 O O . GLU A 1 159 ? -9.816 13.190 21.001 1.00 60.50 159 GLU A O 1
ATOM 1225 N N . LEU A 1 160 ? -10.586 11.083 21.125 1.00 58.25 160 LEU A N 1
ATOM 1226 C CA . LEU A 1 160 ? -10.945 11.147 22.543 1.00 58.25 160 LEU A CA 1
ATOM 1227 C C . LEU A 1 160 ? -9.764 10.741 23.435 1.00 58.25 160 LEU A C 1
ATOM 1229 O O . LEU A 1 160 ? -9.807 10.953 24.643 1.00 58.25 160 LEU A O 1
ATOM 1233 N N . VAL A 1 161 ? -8.701 10.199 22.834 1.00 59.84 161 VAL A N 1
ATOM 1234 C CA . VAL A 1 161 ? -7.530 9.631 23.512 1.00 59.84 161 VAL A CA 1
ATOM 1235 C C . VAL A 1 161 ? -6.268 10.408 23.141 1.00 59.84 161 VAL A C 1
ATOM 1237 O O . VAL A 1 161 ? -5.248 9.832 22.799 1.00 59.84 161 VAL A O 1
ATOM 1240 N N . LYS A 1 162 ? -6.321 11.738 23.253 1.00 56.72 162 LYS A N 1
ATOM 1241 C CA . LYS A 1 162 ? -5.140 12.595 23.040 1.00 56.72 162 LYS A CA 1
ATOM 1242 C C . LYS A 1 162 ? -3.994 12.304 24.010 1.00 56.72 162 LYS A C 1
ATOM 1244 O O . LYS A 1 162 ? -2.841 12.556 23.706 1.00 56.72 162 LYS A O 1
ATOM 1249 N N . ASN A 1 163 ? -4.326 11.799 25.201 1.00 65.88 163 ASN A N 1
ATOM 1250 C CA . ASN A 1 163 ? -3.371 11.486 26.261 1.00 65.88 163 ASN A CA 1
ATOM 1251 C C . ASN A 1 163 ? -3.609 10.053 26.765 1.00 65.88 163 ASN A C 1
ATOM 1253 O O . ASN A 1 163 ? -4.345 9.858 27.742 1.00 65.88 163 ASN A O 1
ATOM 1257 N N . PRO A 1 164 ? -3.010 9.035 26.121 1.00 69.19 164 PRO A N 1
ATOM 1258 C CA . PRO A 1 164 ? -3.186 7.629 26.491 1.00 69.19 164 PRO A CA 1
ATOM 1259 C C . PRO A 1 164 ? -2.841 7.334 27.958 1.00 69.19 164 PRO A C 1
ATOM 1261 O O . PRO A 1 164 ? -3.430 6.447 28.574 1.00 69.19 164 PRO A O 1
ATOM 1264 N N . GLN A 1 165 ? -1.896 8.082 28.530 1.00 74.44 165 GLN A N 1
ATOM 1265 C CA . GLN A 1 165 ? -1.473 7.969 29.924 1.00 74.44 165 GLN A CA 1
ATOM 1266 C C . GLN A 1 165 ? -2.593 8.385 30.885 1.00 74.44 165 GLN A C 1
ATOM 1268 O O . GLN A 1 165 ? -2.925 7.612 31.778 1.00 74.44 165 GLN A O 1
ATOM 1273 N N . ILE A 1 166 ? -3.240 9.530 30.641 1.00 77.62 166 ILE A N 1
ATOM 1274 C CA . ILE A 1 166 ? -4.356 10.026 31.466 1.00 77.62 166 ILE A CA 1
ATOM 1275 C C . ILE A 1 166 ? -5.535 9.051 31.403 1.00 77.62 166 ILE A C 1
ATOM 1277 O O . ILE A 1 166 ? -6.159 8.749 32.418 1.00 77.62 166 ILE A O 1
ATOM 1281 N N . LEU A 1 167 ? -5.823 8.502 30.217 1.00 79.56 167 LEU A N 1
ATOM 1282 C CA . LEU A 1 167 ? -6.866 7.488 30.079 1.00 79.56 167 LEU A CA 1
ATOM 1283 C C . LEU A 1 167 ? -6.531 6.217 30.876 1.00 79.56 167 LEU A C 1
ATOM 1285 O O . LEU A 1 167 ? -7.392 5.684 31.573 1.00 79.56 167 LEU A O 1
ATOM 1289 N N . ARG A 1 168 ? -5.282 5.738 30.808 1.00 81.94 168 ARG A N 1
ATOM 1290 C CA . ARG A 1 168 ? -4.830 4.577 31.591 1.00 81.94 168 ARG A CA 1
ATOM 1291 C C . ARG A 1 168 ? -4.932 4.818 33.094 1.00 81.94 168 ARG A C 1
ATOM 1293 O O . ARG A 1 168 ? -5.308 3.899 33.815 1.00 81.94 168 ARG A O 1
ATOM 1300 N N . GLU A 1 169 ? -4.590 6.012 33.565 1.00 86.38 169 GLU A N 1
ATOM 1301 C CA . GLU A 1 169 ? -4.735 6.390 34.974 1.00 86.38 169 GLU A CA 1
ATOM 1302 C C . GLU A 1 169 ? -6.204 6.371 35.392 1.00 86.38 169 GLU A C 1
ATOM 1304 O O . GLU A 1 169 ? -6.552 5.699 36.360 1.00 86.38 169 GLU A O 1
ATOM 1309 N N . ARG A 1 170 ? -7.086 6.971 34.590 1.00 86.19 170 ARG A N 1
ATOM 1310 C CA . ARG A 1 170 ? -8.527 6.977 34.859 1.00 86.19 170 ARG A CA 1
ATOM 1311 C C . ARG A 1 170 ? -9.146 5.576 34.875 1.00 86.19 170 ARG A C 1
ATOM 1313 O O . ARG A 1 170 ? -9.959 5.277 35.745 1.00 86.19 170 ARG A O 1
ATOM 1320 N N . LEU A 1 171 ? -8.746 4.691 33.959 1.00 89.50 171 LEU A N 1
ATOM 1321 C CA . LEU A 1 171 ? -9.188 3.290 33.970 1.00 89.50 171 LEU A CA 1
ATOM 1322 C C . LEU A 1 171 ? -8.709 2.552 35.230 1.00 89.50 171 LEU A C 1
ATOM 1324 O O . LEU A 1 171 ? -9.480 1.798 35.821 1.00 89.50 171 LEU A O 1
ATOM 1328 N N . LYS A 1 172 ? -7.472 2.801 35.685 1.00 91.94 172 LYS A N 1
ATOM 1329 C CA . LYS A 1 172 ? -6.960 2.246 36.951 1.00 91.94 172 LYS A CA 1
ATOM 1330 C C . LYS A 1 172 ? -7.742 2.759 38.160 1.00 91.94 172 LYS A C 1
ATOM 1332 O O . LYS A 1 172 ? -8.047 1.970 39.049 1.00 91.94 172 LYS A O 1
ATOM 1337 N N . GLU A 1 173 ? -8.071 4.048 38.199 1.00 93.00 173 GLU A N 1
ATOM 1338 C CA . GLU A 1 173 ? -8.878 4.647 39.270 1.00 93.00 173 GLU A CA 1
ATOM 1339 C C . GLU A 1 173 ? -10.278 4.035 39.335 1.00 93.00 173 GLU A C 1
ATOM 1341 O O . GLU A 1 173 ? -10.725 3.641 40.411 1.00 93.00 173 GLU A O 1
ATOM 1346 N N . LEU A 1 174 ? -10.945 3.883 38.187 1.00 91.62 174 LEU A N 1
ATOM 1347 C CA . LEU A 1 174 ? -12.259 3.243 38.103 1.00 91.62 174 LEU A CA 1
ATOM 1348 C C . LEU A 1 174 ? -12.197 1.772 38.535 1.00 91.62 174 LEU A C 1
ATOM 1350 O O . LEU A 1 174 ? -13.049 1.313 39.293 1.00 91.62 174 LEU A O 1
ATOM 1354 N N . GLN A 1 175 ? -11.147 1.048 38.142 1.00 93.12 175 GLN A N 1
ATOM 1355 C CA . GLN A 1 175 ? -10.952 -0.343 38.550 1.00 93.12 175 GLN A CA 1
ATOM 1356 C C . GLN A 1 175 ? -10.675 -0.486 40.052 1.00 93.12 175 GLN A C 1
ATOM 1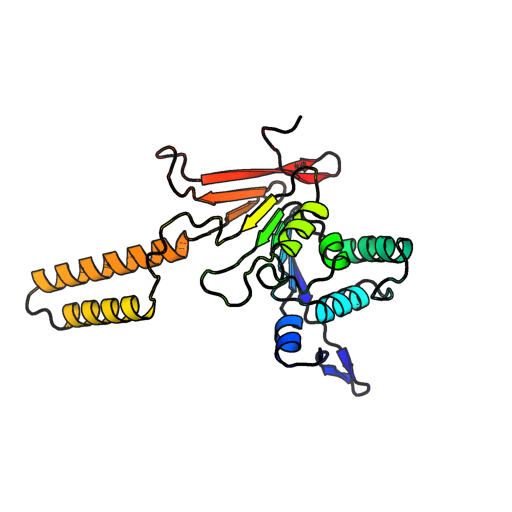358 O O . GLN A 1 175 ? -11.193 -1.400 40.697 1.00 93.12 175 GLN A O 1
ATOM 1363 N N . LYS A 1 176 ? -9.929 0.455 40.637 1.00 94.00 176 LYS A N 1
ATOM 1364 C CA . LYS A 1 176 ? -9.744 0.555 42.087 1.00 94.00 176 LYS A CA 1
ATOM 1365 C C . LYS A 1 176 ? -11.068 0.860 42.797 1.00 94.00 176 LYS A C 1
ATOM 1367 O O . LYS A 1 176 ? -11.403 0.179 43.762 1.00 94.00 176 LYS A O 1
ATOM 1372 N N . ALA A 1 177 ? -11.856 1.805 42.283 1.00 90.94 177 ALA A N 1
ATOM 1373 C CA . ALA A 1 177 ? -13.163 2.159 42.837 1.00 90.94 177 ALA A CA 1
ATOM 1374 C C . ALA A 1 177 ? -14.156 0.981 42.821 1.00 90.94 177 ALA A C 1
ATOM 1376 O O . ALA A 1 177 ? -14.941 0.838 43.757 1.00 90.94 177 ALA A O 1
ATOM 1377 N N . ILE A 1 178 ? -14.095 0.104 41.811 1.00 92.69 178 ILE A N 1
ATOM 1378 C CA . ILE A 1 178 ? -14.874 -1.146 41.767 1.00 92.69 178 ILE A CA 1
ATOM 1379 C C . ILE A 1 178 ? -14.465 -2.092 42.909 1.00 92.69 178 ILE A C 1
ATOM 1381 O O . ILE A 1 178 ? -15.334 -2.650 43.583 1.00 92.69 178 ILE A O 1
ATOM 1385 N N . GLY A 1 179 ? -13.157 -2.256 43.145 1.00 91.75 179 GLY A N 1
ATOM 1386 C CA . GLY A 1 179 ? -12.620 -3.122 44.201 1.00 91.75 179 GLY A CA 1
ATOM 1387 C C . GLY A 1 179 ? -12.866 -2.605 45.624 1.00 91.75 179 GLY A C 1
ATOM 1388 O O . GLY A 1 179 ? -13.105 -3.398 46.529 1.00 91.75 179 GLY A O 1
ATOM 1389 N N . GLU A 1 180 ? -12.856 -1.285 45.820 1.00 93.81 180 GLU A N 1
ATOM 1390 C CA . GLU A 1 180 ? -13.044 -0.631 47.126 1.00 93.81 180 GLU A CA 1
ATOM 1391 C C . GLU A 1 180 ? -14.517 -0.315 47.452 1.00 93.81 180 GLU A C 1
ATOM 1393 O O . GLU A 1 180 ? -14.835 0.165 48.544 1.00 93.81 180 GLU A O 1
ATOM 1398 N N . ALA A 1 181 ? -15.445 -0.573 46.524 1.00 91.94 181 ALA A N 1
ATOM 1399 C CA . ALA A 1 181 ? -16.859 -0.267 46.707 1.00 91.94 181 ALA A CA 1
ATOM 1400 C C . ALA A 1 181 ? -17.492 -1.078 47.853 1.00 91.94 181 ALA A C 1
ATOM 1402 O O . ALA A 1 181 ? -17.637 -2.302 47.782 1.00 91.94 181 ALA A O 1
ATOM 1403 N N . THR A 1 182 ? -17.956 -0.357 48.880 1.00 92.56 182 THR A N 1
ATOM 1404 C CA . THR A 1 182 ? -18.596 -0.924 50.079 1.00 92.56 182 THR A CA 1
ATOM 1405 C C . THR A 1 182 ? -20.077 -1.259 49.907 1.00 92.56 182 THR A C 1
ATOM 1407 O O . THR A 1 182 ? -20.646 -1.939 50.756 1.00 92.56 182 THR A O 1
ATOM 1410 N N . THR A 1 183 ? -20.715 -0.799 48.826 1.00 94.06 183 THR A N 1
ATOM 1411 C CA . THR A 1 183 ? -22.108 -1.130 48.494 1.00 94.06 183 THR A CA 1
ATOM 1412 C C . THR A 1 183 ? -22.242 -1.550 47.037 1.00 94.06 183 THR A C 1
ATOM 1414 O O . THR A 1 183 ? -21.507 -1.073 46.167 1.00 94.06 183 THR A O 1
ATOM 1417 N N . ASP A 1 184 ? -23.234 -2.392 46.752 1.00 90.38 184 ASP A N 1
ATOM 1418 C CA . ASP A 1 184 ? -23.497 -2.876 45.394 1.00 90.38 184 ASP A CA 1
ATOM 1419 C C . ASP A 1 184 ? -23.894 -1.747 44.437 1.00 90.38 184 ASP A C 1
ATOM 1421 O O . ASP A 1 184 ? -23.487 -1.746 43.279 1.00 90.38 184 ASP A O 1
ATOM 1425 N N . THR A 1 185 ? -24.597 -0.721 44.924 1.00 93.31 185 THR A N 1
ATOM 1426 C CA . THR A 1 185 ? -24.919 0.486 44.146 1.00 93.31 185 THR A CA 1
ATOM 1427 C C . THR A 1 185 ? -23.671 1.257 43.720 1.00 93.31 185 THR A C 1
ATOM 1429 O O . THR A 1 185 ? -23.579 1.680 42.568 1.00 93.31 185 THR A O 1
ATOM 1432 N N . LYS A 1 186 ? -22.690 1.424 44.618 1.00 90.12 186 LYS A N 1
ATOM 1433 C CA . LYS A 1 186 ? -21.420 2.089 44.286 1.00 90.12 186 LYS A CA 1
ATOM 1434 C C . LYS A 1 186 ? -20.599 1.253 43.311 1.00 90.12 186 LYS A C 1
ATOM 1436 O O . LYS A 1 186 ? -20.063 1.804 42.354 1.00 90.12 186 LYS A O 1
ATOM 1441 N N . ARG A 1 187 ? -20.562 -0.070 43.515 1.00 91.69 187 ARG A N 1
ATOM 1442 C CA . ARG A 1 187 ? -19.873 -1.002 42.615 1.00 91.69 187 ARG A CA 1
ATOM 1443 C C . ARG A 1 187 ? -20.473 -0.959 41.211 1.00 91.69 187 ARG A C 1
ATOM 1445 O O . ARG A 1 187 ? -19.734 -0.810 40.248 1.00 91.69 187 ARG A O 1
ATOM 1452 N N . ALA A 1 188 ? -21.800 -1.012 41.098 1.00 91.38 188 ALA A N 1
ATOM 1453 C CA . ALA A 1 188 ? -22.506 -0.948 39.820 1.00 91.38 188 ALA A CA 1
ATOM 1454 C C . ALA A 1 188 ? -22.293 0.391 39.094 1.00 91.38 188 ALA A C 1
ATOM 1456 O O . ALA A 1 188 ? -22.123 0.404 37.878 1.00 91.38 188 ALA A O 1
ATOM 1457 N N . SER A 1 189 ? -22.261 1.513 39.823 1.00 91.94 189 SER A N 1
ATOM 1458 C CA . SER A 1 189 ? -21.957 2.821 39.229 1.00 91.94 189 SER A CA 1
ATOM 1459 C C . SER A 1 189 ? -20.529 2.879 38.684 1.00 91.94 189 SER A C 1
ATOM 1461 O O . SER A 1 189 ? -20.340 3.253 37.533 1.00 91.94 189 SER A O 1
ATOM 1463 N N . ALA A 1 190 ? -19.534 2.462 39.476 1.00 90.25 190 ALA A N 1
ATOM 1464 C CA . ALA A 1 190 ? -18.134 2.460 39.049 1.00 90.25 190 ALA A CA 1
ATOM 1465 C C . ALA A 1 190 ? -17.889 1.498 37.872 1.00 90.25 190 ALA A C 1
ATOM 1467 O O . ALA A 1 190 ? -17.148 1.828 36.950 1.00 90.25 190 ALA A O 1
ATOM 1468 N N . GLN A 1 191 ? -18.562 0.342 37.868 1.00 91.69 191 GLN A N 1
ATOM 1469 C CA . GLN A 1 191 ? -18.540 -0.615 36.762 1.00 91.69 191 GLN A CA 1
ATOM 1470 C C . GLN A 1 191 ? -19.114 -0.008 35.477 1.00 91.69 191 GLN A C 1
ATOM 1472 O O . GLN A 1 191 ? -18.497 -0.104 34.421 1.00 91.69 191 GLN A O 1
ATOM 1477 N N . LYS A 1 192 ? -20.256 0.679 35.573 1.00 93.12 192 LYS A N 1
ATOM 1478 C CA . LYS A 1 192 ? -20.872 1.372 34.437 1.00 93.12 192 LYS A CA 1
ATOM 1479 C C . LYS A 1 192 ? -19.966 2.470 33.874 1.00 93.12 192 LYS A C 1
ATOM 1481 O O . LYS A 1 192 ? -19.863 2.602 32.659 1.00 93.12 192 LYS A O 1
ATOM 1486 N N . ASP A 1 193 ? -19.316 3.251 34.733 1.00 90.81 193 ASP A N 1
ATOM 1487 C CA . ASP A 1 193 ? -18.391 4.305 34.302 1.00 90.81 193 ASP A CA 1
ATOM 1488 C C . ASP A 1 193 ? -17.130 3.717 33.645 1.00 90.81 193 ASP A C 1
ATOM 1490 O O . ASP A 1 193 ? -16.657 4.241 32.634 1.00 90.81 193 ASP A O 1
ATOM 1494 N N . PHE A 1 194 ? -16.617 2.597 34.170 1.00 91.06 194 PHE A N 1
ATOM 1495 C CA . PHE A 1 194 ? -15.520 1.838 33.562 1.00 91.06 194 PHE A CA 1
ATOM 1496 C C . PHE A 1 194 ? -15.892 1.331 32.166 1.00 91.06 194 PHE A C 1
ATOM 1498 O O . PHE A 1 194 ? -15.168 1.592 31.207 1.00 91.06 194 PHE A O 1
ATOM 1505 N N . GLU A 1 195 ? -17.043 0.670 32.031 1.00 89.12 195 GLU A N 1
ATOM 1506 C CA . GLU A 1 195 ? -17.555 0.178 30.747 1.00 89.12 195 GLU A CA 1
ATOM 1507 C C . GLU A 1 195 ? -17.758 1.314 29.744 1.00 89.12 195 GLU A C 1
ATOM 1509 O O . GLU A 1 195 ? -17.375 1.185 28.587 1.00 89.12 195 GLU A O 1
ATOM 1514 N N . GLN A 1 196 ? -18.278 2.466 30.177 1.00 87.62 196 GLN A N 1
ATOM 1515 C CA . GLN A 1 196 ? -18.441 3.624 29.298 1.00 87.62 196 GLN A CA 1
ATOM 1516 C C . GLN A 1 196 ? -17.114 4.181 28.775 1.00 87.62 196 GLN A C 1
ATOM 1518 O O . GLN A 1 196 ? -17.050 4.594 27.614 1.00 87.62 196 GLN A O 1
ATOM 1523 N N . GLU A 1 197 ? -16.068 4.235 29.601 1.00 84.81 197 GLU A N 1
ATOM 1524 C CA . GLU A 1 197 ? -14.749 4.689 29.148 1.00 84.81 197 GLU A CA 1
ATOM 1525 C C . GLU A 1 197 ? -14.062 3.659 28.243 1.00 84.81 197 GLU A C 1
ATOM 1527 O O . GLU A 1 197 ? -13.452 4.039 27.241 1.00 84.81 197 GLU A O 1
ATOM 1532 N N . VAL A 1 198 ? -14.230 2.362 28.516 1.00 81.75 198 VAL A N 1
ATOM 1533 C CA . VAL A 1 198 ? -13.778 1.295 27.610 1.00 81.75 198 VAL A CA 1
ATOM 1534 C C . VAL A 1 198 ? -14.512 1.374 26.269 1.00 81.75 198 VAL A C 1
ATOM 1536 O O . VAL A 1 198 ? -13.860 1.436 25.232 1.00 81.75 198 VAL A O 1
ATOM 1539 N N . ASP A 1 199 ? -15.840 1.501 26.262 1.00 77.94 199 ASP A N 1
ATOM 1540 C CA . ASP A 1 199 ? -16.646 1.652 25.043 1.00 77.94 199 ASP A CA 1
ATOM 1541 C C . ASP A 1 199 ? -16.232 2.884 24.222 1.00 77.94 199 ASP A C 1
ATOM 1543 O O . ASP A 1 199 ? -16.239 2.869 22.985 1.00 77.94 199 ASP A O 1
ATOM 1547 N N . ARG A 1 200 ? -15.891 3.992 24.892 1.00 74.12 200 ARG A N 1
ATOM 1548 C CA . ARG A 1 200 ? -15.380 5.207 24.238 1.00 74.12 200 ARG A CA 1
ATOM 1549 C C . ARG A 1 200 ? -14.020 4.966 23.598 1.00 74.12 200 ARG A C 1
ATOM 1551 O O . ARG A 1 200 ? -13.824 5.381 22.454 1.00 74.12 200 ARG A O 1
ATOM 1558 N N . LEU A 1 201 ? -13.112 4.296 24.306 1.00 72.81 201 LEU A N 1
ATOM 1559 C CA . LEU A 1 201 ? -11.797 3.912 23.801 1.00 72.81 201 LEU A CA 1
ATOM 1560 C C . LEU A 1 201 ? -11.927 2.987 22.589 1.00 72.81 201 LEU A C 1
ATOM 1562 O O . LEU A 1 201 ? -11.357 3.273 21.538 1.00 72.81 201 LEU A O 1
ATOM 1566 N N . GLU A 1 202 ? -12.720 1.925 22.708 1.00 67.69 202 GLU A N 1
ATOM 1567 C CA . GLU A 1 202 ? -12.969 0.969 21.633 1.00 67.69 202 GLU A CA 1
ATOM 1568 C C . GLU A 1 202 ? -13.578 1.650 20.414 1.00 67.69 202 GLU A C 1
ATOM 1570 O O . GLU A 1 202 ? -13.125 1.424 19.296 1.00 67.69 202 GLU A O 1
ATOM 1575 N N . ARG A 1 203 ? -14.551 2.549 20.602 1.00 65.56 203 ARG A N 1
ATOM 1576 C CA . ARG A 1 203 ? -15.110 3.332 19.492 1.00 65.56 203 ARG A CA 1
ATOM 1577 C C . ARG A 1 203 ? -14.088 4.260 18.862 1.00 65.56 203 ARG A C 1
ATOM 1579 O O . ARG A 1 203 ? -14.116 4.395 17.645 1.00 65.56 203 ARG A O 1
ATOM 1586 N N . SER A 1 204 ? -13.223 4.898 19.649 1.00 66.62 204 SER A N 1
ATOM 1587 C CA . SER A 1 204 ? -12.147 5.731 19.111 1.00 66.62 204 SER A CA 1
ATOM 1588 C C . SER A 1 204 ? -11.213 4.868 18.260 1.00 66.62 204 SER A C 1
ATOM 1590 O O . SER A 1 204 ? -11.052 5.138 17.080 1.00 66.62 204 SER A O 1
ATOM 1592 N N . ILE A 1 205 ? -10.695 3.763 18.796 1.00 63.97 205 ILE A N 1
ATOM 1593 C CA . ILE A 1 205 ? -9.753 2.879 18.093 1.00 63.97 205 ILE A CA 1
ATOM 1594 C C . ILE A 1 205 ? -10.390 2.214 16.861 1.00 63.97 205 ILE A C 1
ATOM 1596 O O . ILE A 1 205 ? -9.773 2.154 15.802 1.00 63.97 205 ILE A O 1
ATOM 1600 N N . ALA A 1 206 ? -11.625 1.721 16.969 1.00 58.28 206 ALA A N 1
ATOM 1601 C CA . ALA A 1 206 ? -12.276 0.941 15.914 1.00 58.28 206 ALA A CA 1
ATOM 1602 C C . ALA A 1 206 ? -12.789 1.786 14.736 1.00 58.28 206 ALA A C 1
ATOM 1604 O O . ALA A 1 206 ? -13.155 1.240 13.696 1.00 58.28 206 ALA A O 1
ATOM 1605 N N . VAL A 1 207 ? -12.892 3.106 14.899 1.00 60.59 207 VAL A N 1
ATOM 1606 C CA . VAL A 1 207 ? -13.521 3.997 13.911 1.00 60.59 207 VAL A CA 1
ATOM 1607 C C . VAL A 1 207 ? -12.579 5.098 13.429 1.00 60.59 207 VAL A C 1
ATOM 1609 O O . VAL A 1 207 ? -12.800 5.642 12.343 1.00 60.59 207 VAL A O 1
ATOM 1612 N N . TYR A 1 208 ? -11.541 5.433 14.195 1.00 66.06 208 TYR A N 1
ATOM 1613 C CA . TYR A 1 208 ? -10.613 6.493 13.824 1.00 66.06 208 TYR A CA 1
ATOM 1614 C C . TYR A 1 208 ? -9.877 6.128 12.535 1.00 66.06 208 TYR A C 1
ATOM 1616 O O . TYR A 1 208 ? -9.108 5.171 12.485 1.00 66.06 208 TYR A O 1
ATOM 1624 N N . GLY A 1 209 ? -10.187 6.853 11.460 1.00 76.31 209 GLY A N 1
ATOM 1625 C CA . GLY A 1 209 ? -9.512 6.689 10.179 1.00 76.31 209 GLY A CA 1
ATOM 1626 C C . GLY A 1 209 ? -9.748 5.367 9.459 1.00 76.31 209 GLY A C 1
ATOM 1627 O O . GLY A 1 209 ? -9.097 5.121 8.447 1.00 76.31 209 GLY A O 1
ATOM 1628 N N . MET A 1 210 ? -10.628 4.490 9.960 1.00 84.56 210 MET A N 1
ATOM 1629 C CA . MET A 1 210 ? -10.725 3.129 9.435 1.00 84.56 210 MET A CA 1
ATOM 1630 C C . MET A 1 210 ? -11.171 3.134 7.968 1.00 84.56 210 MET A C 1
ATOM 1632 O O . MET A 1 210 ? -12.293 3.528 7.638 1.00 84.56 210 MET A O 1
ATOM 1636 N N . ILE A 1 211 ? -10.308 2.587 7.110 1.00 91.81 211 ILE A N 1
ATOM 1637 C CA . ILE A 1 211 ? -10.593 2.320 5.702 1.00 91.81 211 ILE A CA 1
ATOM 1638 C C . ILE A 1 211 ? -10.914 0.835 5.552 1.00 91.81 211 ILE A C 1
ATOM 1640 O O . ILE A 1 211 ? -10.065 -0.030 5.760 1.00 91.81 211 ILE A O 1
ATOM 1644 N N . SER A 1 212 ? -12.160 0.528 5.209 1.00 92.94 212 SER A N 1
ATOM 1645 C CA . SER A 1 212 ? -12.631 -0.841 5.008 1.00 92.94 212 SER A CA 1
ATOM 1646 C C . SER A 1 212 ? -12.589 -1.215 3.535 1.00 92.94 212 SER A C 1
ATOM 1648 O O . SER A 1 212 ? -13.228 -0.559 2.719 1.00 92.94 212 SER A O 1
ATOM 1650 N N . LEU A 1 213 ? -11.908 -2.314 3.210 1.00 95.94 213 LEU A N 1
ATOM 1651 C CA . LEU A 1 213 ? -11.958 -2.955 1.897 1.00 95.94 213 LEU A CA 1
ATOM 1652 C C . LEU A 1 213 ? -12.816 -4.219 1.985 1.00 95.94 213 LEU A C 1
ATOM 1654 O O . LEU A 1 213 ? -12.549 -5.112 2.790 1.00 95.94 213 LEU A O 1
ATOM 1658 N N . ARG A 1 214 ? -13.843 -4.312 1.139 1.00 96.44 214 ARG A N 1
ATOM 1659 C CA . ARG A 1 214 ? -14.654 -5.520 0.939 1.00 96.44 214 ARG A CA 1
ATOM 1660 C C . ARG A 1 214 ? -14.564 -5.948 -0.520 1.00 96.44 214 ARG A C 1
ATOM 1662 O O . ARG A 1 214 ? -14.566 -5.105 -1.411 1.00 96.44 214 ARG A O 1
ATOM 1669 N N . THR A 1 215 ? -14.490 -7.250 -0.771 1.00 97.56 215 THR A N 1
ATOM 1670 C CA . THR A 1 215 ? -14.426 -7.781 -2.134 1.00 97.56 215 THR A CA 1
ATOM 1671 C C . THR A 1 215 ? -15.005 -9.189 -2.219 1.00 97.56 215 THR A C 1
ATOM 1673 O O . THR A 1 215 ? -14.863 -9.991 -1.297 1.00 97.56 215 THR A O 1
ATOM 1676 N N . ASP A 1 216 ? -15.641 -9.491 -3.347 1.00 96.94 216 ASP A N 1
ATOM 1677 C CA . ASP A 1 216 ? -16.053 -10.835 -3.764 1.00 96.94 216 ASP A CA 1
ATOM 1678 C C . ASP A 1 216 ? -15.011 -11.510 -4.687 1.00 96.94 216 ASP A C 1
ATOM 1680 O O . ASP A 1 216 ? -15.215 -12.633 -5.163 1.00 96.94 216 ASP A O 1
ATOM 1684 N N . GLY A 1 217 ? -13.882 -10.836 -4.924 1.00 96.06 217 GLY A N 1
ATOM 1685 C CA . GLY A 1 217 ? -12.813 -11.247 -5.827 1.00 96.06 217 GLY A CA 1
ATOM 1686 C C . GLY A 1 217 ? -13.003 -10.812 -7.283 1.00 96.06 217 GLY A C 1
ATOM 1687 O O . GLY A 1 217 ? -12.195 -11.194 -8.118 1.00 96.06 217 GLY A O 1
ATOM 1688 N N . ARG A 1 218 ? -14.046 -10.033 -7.596 1.00 96.25 218 ARG A N 1
ATOM 1689 C CA . ARG A 1 218 ? -14.270 -9.413 -8.916 1.00 96.25 218 ARG A CA 1
ATOM 1690 C C . ARG A 1 218 ? -14.487 -7.908 -8.840 1.00 96.25 218 ARG A C 1
ATOM 1692 O O . ARG A 1 218 ? -14.132 -7.204 -9.773 1.00 96.25 218 ARG A O 1
ATOM 1699 N N . LYS A 1 219 ? -15.101 -7.423 -7.761 1.00 97.12 219 LYS A N 1
ATOM 1700 C CA . LYS A 1 219 ? -15.338 -6.003 -7.474 1.00 97.12 219 LYS A CA 1
ATOM 1701 C C . LYS A 1 219 ? -14.750 -5.640 -6.118 1.00 97.12 219 LYS A C 1
ATOM 1703 O O . LYS A 1 219 ? -14.550 -6.506 -5.261 1.00 97.12 219 LYS A O 1
ATOM 1708 N N . ILE A 1 220 ? -14.500 -4.355 -5.897 1.00 97.69 220 ILE A N 1
ATOM 1709 C CA . ILE A 1 220 ? -14.083 -3.834 -4.591 1.00 97.69 220 ILE A CA 1
ATOM 1710 C C . ILE A 1 220 ? -15.068 -2.765 -4.143 1.00 97.69 220 ILE A C 1
ATOM 1712 O O . ILE A 1 220 ? -15.426 -1.882 -4.916 1.00 97.69 220 ILE A O 1
ATOM 1716 N N . LEU A 1 221 ? -15.457 -2.827 -2.873 1.00 97.00 221 LEU A N 1
ATOM 1717 C CA . LEU A 1 221 ? -16.115 -1.740 -2.168 1.00 97.00 221 LEU A CA 1
ATOM 1718 C C . LEU A 1 221 ? -15.166 -1.226 -1.087 1.00 97.00 221 LEU A C 1
ATOM 1720 O O . LEU A 1 221 ? -14.860 -1.939 -0.127 1.00 97.00 221 LEU A O 1
ATOM 1724 N N . LEU A 1 222 ? -14.709 0.010 -1.253 1.00 96.44 222 LEU A N 1
ATOM 1725 C CA . LEU A 1 222 ? -13.994 0.755 -0.229 1.00 96.44 222 LEU A CA 1
ATOM 1726 C C . LEU A 1 222 ? -14.965 1.642 0.530 1.00 96.44 222 LEU A C 1
ATOM 1728 O O . LEU A 1 222 ? -15.851 2.262 -0.060 1.00 96.44 222 LEU A O 1
ATOM 1732 N N . ALA A 1 223 ? -14.793 1.691 1.843 1.00 92.81 223 ALA A N 1
ATOM 1733 C CA . ALA A 1 223 ? -15.628 2.483 2.719 1.00 92.81 223 ALA A CA 1
ATOM 1734 C C . ALA A 1 223 ? -14.786 3.197 3.771 1.00 92.81 223 ALA A C 1
ATOM 1736 O O . ALA A 1 223 ? -13.941 2.580 4.420 1.00 92.81 223 ALA A O 1
ATOM 1737 N N . GLN A 1 224 ? -15.085 4.472 3.985 1.00 90.06 224 GLN A N 1
ATOM 1738 C CA . GLN A 1 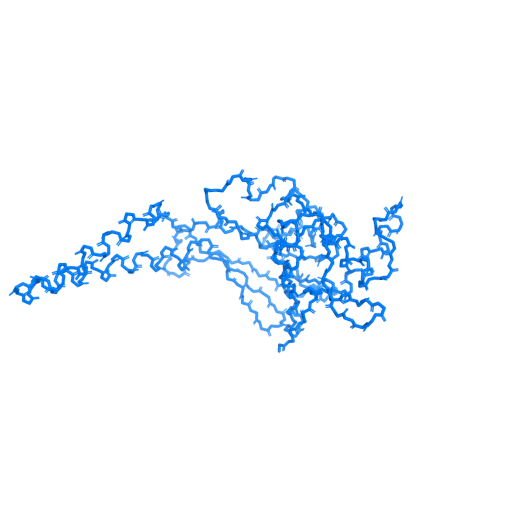224 ? -14.648 5.221 5.158 1.00 90.06 224 GLN A CA 1
ATOM 1739 C C . GLN A 1 224 ? -15.877 5.737 5.896 1.00 90.06 224 GLN A C 1
ATOM 1741 O O . GLN A 1 224 ? -16.915 6.020 5.287 1.00 90.06 224 GLN A O 1
ATOM 1746 N N . LYS A 1 225 ? -15.809 5.811 7.221 1.00 85.62 225 LYS A N 1
ATOM 1747 C CA . LYS A 1 225 ? -16.937 6.318 8.001 1.00 85.62 225 LYS A CA 1
ATOM 1748 C C . LYS A 1 225 ? -17.011 7.836 7.860 1.00 85.62 225 LYS A C 1
ATOM 1750 O O . LYS A 1 225 ? -15.996 8.519 7.836 1.00 85.62 225 LYS A O 1
ATOM 1755 N N . LEU A 1 226 ? -18.223 8.365 7.756 1.00 81.88 226 LEU A N 1
ATOM 1756 C CA . LEU A 1 226 ? -18.443 9.808 7.751 1.00 81.88 226 LEU A CA 1
ATOM 1757 C C . LEU A 1 226 ? -18.261 10.365 9.166 1.00 81.88 226 LEU A C 1
ATOM 1759 O O . LEU A 1 226 ? -18.790 9.786 10.116 1.00 81.88 226 LEU A O 1
ATOM 1763 N N . GLU A 1 227 ? -17.608 11.524 9.290 1.00 75.75 227 GLU A N 1
ATOM 1764 C CA . GLU A 1 227 ? -17.524 12.280 10.554 1.00 75.75 227 GLU A CA 1
ATOM 1765 C C . GLU A 1 227 ? -18.904 12.558 11.158 1.00 75.75 227 GLU A C 1
ATOM 1767 O O . GLU A 1 227 ? -19.131 12.426 12.361 1.00 75.75 227 GLU A O 1
ATOM 1772 N N . LYS A 1 228 ? -19.859 12.912 10.296 1.00 77.69 228 LYS A N 1
ATOM 1773 C CA . LYS A 1 228 ? -21.262 13.079 10.654 1.00 77.69 228 LYS A CA 1
ATOM 1774 C C . LYS A 1 228 ? -22.124 12.249 9.704 1.00 77.69 228 LYS A C 1
ATOM 1776 O O . LYS A 1 228 ? -22.054 12.459 8.490 1.00 77.69 228 LYS A O 1
ATOM 1781 N N . PRO A 1 229 ? -22.955 11.324 10.215 1.00 80.62 229 PRO A N 1
ATOM 1782 C CA . PRO A 1 229 ? -23.833 10.540 9.361 1.00 80.62 229 PRO A CA 1
ATOM 1783 C C . PRO A 1 229 ? -24.857 11.444 8.667 1.00 80.62 229 PRO A C 1
ATOM 1785 O O . PRO A 1 229 ? -25.358 12.403 9.255 1.00 80.62 229 PRO A O 1
ATOM 1788 N N . ARG A 1 230 ? -25.200 11.113 7.418 1.00 84.06 230 ARG A N 1
ATOM 1789 C CA . ARG A 1 230 ? -26.246 11.810 6.643 1.00 84.06 230 ARG A CA 1
ATOM 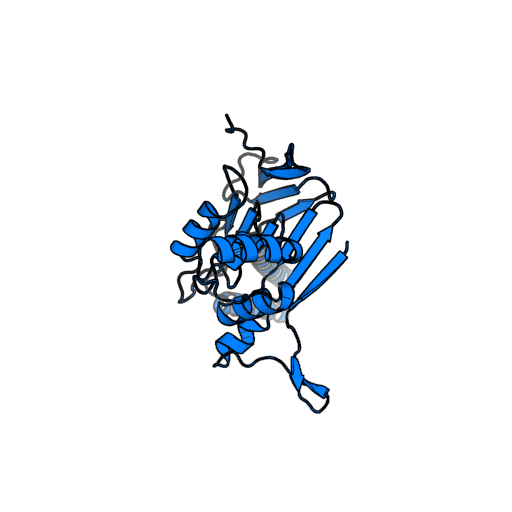1790 C C . ARG A 1 230 ? -27.654 11.265 6.931 1.00 84.06 230 ARG A C 1
ATOM 1792 O O . ARG A 1 230 ? -28.631 11.796 6.419 1.00 84.06 230 ARG A O 1
ATOM 1799 N N . GLY A 1 231 ? -27.748 10.188 7.709 1.00 84.25 231 GLY A N 1
ATOM 1800 C CA . GLY A 1 231 ? -28.974 9.476 8.071 1.00 84.25 231 GLY A CA 1
ATOM 1801 C C . GLY A 1 231 ? -28.648 8.199 8.852 1.00 84.25 231 GLY A C 1
ATOM 1802 O O . GLY A 1 231 ? -27.477 7.833 8.986 1.00 84.25 231 GLY A O 1
ATOM 1803 N N . ASN A 1 232 ? -29.667 7.504 9.362 1.00 77.94 232 ASN A N 1
ATOM 1804 C CA . ASN A 1 232 ? -29.481 6.284 10.165 1.00 77.94 232 ASN A CA 1
ATOM 1805 C C . ASN A 1 232 ? -28.816 5.134 9.385 1.00 77.94 232 ASN A C 1
ATOM 1807 O O . ASN A 1 232 ? -28.088 4.331 9.972 1.00 77.94 232 ASN A O 1
ATOM 1811 N N . ASP A 1 233 ? -29.021 5.102 8.072 1.00 81.00 233 ASP A N 1
ATOM 1812 C CA . ASP A 1 233 ? -28.487 4.154 7.091 1.00 81.00 233 ASP A CA 1
ATOM 1813 C C . ASP A 1 233 ? -27.275 4.704 6.307 1.00 81.00 233 ASP A C 1
ATOM 1815 O O . ASP A 1 233 ? -26.508 3.945 5.720 1.00 81.00 233 ASP A O 1
ATOM 1819 N N . LYS A 1 234 ? -27.041 6.022 6.340 1.00 85.50 234 LYS A N 1
ATOM 1820 C CA . LYS A 1 234 ? -26.001 6.720 5.559 1.00 85.50 234 LYS A CA 1
ATOM 1821 C C . LYS A 1 234 ? -24.835 7.161 6.437 1.00 85.50 234 LYS A C 1
ATOM 1823 O O . LYS A 1 234 ? -24.616 8.353 6.672 1.00 85.50 234 LYS A O 1
ATOM 1828 N N . LYS A 1 235 ? -24.101 6.170 6.943 1.00 86.38 235 LYS A N 1
ATOM 1829 C CA . LYS A 1 235 ? -22.955 6.356 7.854 1.00 86.38 235 LYS A CA 1
ATOM 1830 C C . LYS A 1 235 ? -21.593 6.247 7.165 1.00 86.38 235 LYS A C 1
ATOM 1832 O O . LYS A 1 235 ? -20.589 6.613 7.768 1.00 86.38 235 LYS A O 1
ATOM 1837 N N . TRP A 1 236 ? -21.563 5.756 5.931 1.00 88.12 236 TRP A N 1
ATOM 1838 C CA . TRP A 1 236 ? -20.340 5.431 5.204 1.00 88.12 236 TRP A CA 1
ATOM 1839 C C . TRP A 1 236 ? -20.267 6.209 3.897 1.00 88.12 236 TRP A C 1
ATOM 1841 O O . TRP A 1 236 ? -21.278 6.393 3.218 1.00 88.12 236 TRP A O 1
ATOM 1851 N N . ASP A 1 237 ? -19.063 6.647 3.564 1.00 90.75 237 ASP A N 1
ATOM 1852 C CA . ASP A 1 237 ? -18.701 7.128 2.241 1.00 90.75 237 ASP A CA 1
ATOM 1853 C C . ASP A 1 237 ? -18.129 5.950 1.452 1.00 90.75 237 ASP A C 1
ATOM 1855 O O . ASP A 1 237 ? -17.210 5.280 1.926 1.00 90.75 237 ASP A O 1
ATOM 1859 N N . LEU A 1 238 ? -18.732 5.649 0.303 1.00 93.31 238 LEU A N 1
ATOM 1860 C CA . LEU A 1 238 ? -18.543 4.392 -0.420 1.00 93.31 238 LEU A CA 1
ATOM 1861 C C . LEU A 1 238 ? -17.941 4.638 -1.804 1.00 93.31 238 LEU A C 1
ATOM 1863 O O . LEU A 1 238 ? -18.429 5.478 -2.557 1.00 93.31 238 LEU A O 1
ATOM 1867 N N . TYR A 1 239 ? -16.941 3.836 -2.158 1.00 95.69 239 TYR A N 1
ATOM 1868 C CA . TYR A 1 239 ? -16.228 3.892 -3.430 1.00 95.69 239 TYR A CA 1
ATOM 1869 C C . TYR A 1 239 ? -16.192 2.490 -4.033 1.00 95.69 239 TYR A C 1
ATOM 1871 O O . TYR A 1 239 ? -15.644 1.567 -3.433 1.00 95.69 239 TYR A O 1
ATOM 1879 N N . SER A 1 240 ? -16.798 2.322 -5.209 1.00 95.75 240 SER A N 1
ATOM 1880 C CA . SER A 1 240 ? -16.878 1.021 -5.884 1.00 95.75 240 SER A CA 1
ATOM 1881 C C . SER A 1 240 ? -15.902 0.953 -7.050 1.00 95.75 240 SER A C 1
ATOM 1883 O O . SER A 1 240 ? -15.857 1.860 -7.884 1.00 95.75 240 SER A O 1
ATOM 1885 N N . LEU A 1 241 ? -15.130 -0.129 -7.110 1.00 96.50 241 LEU A N 1
ATOM 1886 C CA . LEU A 1 241 ? -14.306 -0.469 -8.259 1.00 96.50 241 LEU A CA 1
ATOM 1887 C C . LEU A 1 241 ? -14.885 -1.691 -8.957 1.00 96.50 241 LEU A C 1
ATOM 1889 O O . LEU A 1 241 ? -15.180 -2.705 -8.319 1.00 96.50 241 LEU A O 1
ATOM 1893 N N . GLU A 1 242 ? -14.987 -1.595 -10.277 1.00 95.38 242 GLU A N 1
ATOM 1894 C CA . GLU A 1 242 ? -15.491 -2.660 -11.138 1.00 95.38 242 GLU A CA 1
ATOM 1895 C C . GLU A 1 242 ? -14.516 -2.934 -12.289 1.00 95.38 242 GLU A C 1
ATOM 1897 O O . GLU A 1 242 ? -13.720 -2.049 -12.625 1.00 95.38 242 GLU A O 1
ATOM 1902 N N . PRO A 1 243 ? -14.549 -4.136 -12.893 1.00 94.69 243 PRO A N 1
ATOM 1903 C CA . PRO A 1 243 ? -13.725 -4.441 -14.056 1.00 94.69 243 PRO A CA 1
ATOM 1904 C C . PRO A 1 243 ? -14.009 -3.471 -15.208 1.00 94.69 243 PRO A C 1
ATOM 1906 O O . PRO A 1 243 ? -15.158 -3.280 -15.605 1.00 94.69 243 PRO A O 1
ATOM 1909 N N . GLY A 1 244 ? -12.956 -2.846 -15.732 1.00 90.00 244 GLY A N 1
ATOM 1910 C CA . GLY A 1 244 ? -13.008 -2.030 -16.938 1.00 90.00 244 GLY A CA 1
ATOM 1911 C C . GLY A 1 244 ? -12.895 -2.862 -18.221 1.00 90.00 244 GLY A C 1
ATOM 1912 O O . GLY A 1 244 ? -12.783 -4.088 -18.164 1.00 90.00 244 GLY A O 1
ATOM 1913 N N . PRO A 1 245 ? -12.860 -2.205 -19.396 1.00 88.25 245 PRO A N 1
ATOM 1914 C CA . PRO A 1 245 ? -12.698 -2.881 -20.689 1.00 88.25 245 PRO A CA 1
ATOM 1915 C C . PRO A 1 245 ? -11.397 -3.688 -20.818 1.00 88.25 245 PRO A C 1
ATOM 1917 O O . PRO A 1 245 ? -11.338 -4.651 -21.572 1.00 88.25 245 PRO A O 1
ATOM 1920 N N . ASP A 1 246 ? -10.358 -3.308 -20.071 1.00 88.69 246 ASP A N 1
ATOM 1921 C CA . ASP A 1 246 ? -9.072 -4.009 -19.980 1.00 88.69 246 ASP A CA 1
ATOM 1922 C C . ASP A 1 246 ? -9.071 -5.144 -18.939 1.00 88.69 246 ASP A C 1
ATOM 1924 O O . ASP A 1 246 ? -8.022 -5.710 -18.637 1.00 88.69 246 ASP A O 1
ATOM 1928 N N . GLY A 1 247 ? -10.230 -5.447 -18.345 1.00 88.56 247 GLY A N 1
ATOM 1929 C CA . GLY A 1 247 ? -10.399 -6.440 -17.286 1.00 88.56 247 GLY A CA 1
ATOM 1930 C C . GLY A 1 247 ? -9.859 -6.007 -15.920 1.00 88.56 247 GLY A C 1
ATOM 1931 O O . GLY A 1 247 ? -10.081 -6.709 -14.936 1.00 88.56 247 GLY A O 1
ATOM 1932 N N . ARG A 1 248 ? -9.184 -4.854 -15.817 1.00 91.88 248 ARG A N 1
ATOM 1933 C CA . ARG A 1 248 ? -8.624 -4.357 -14.554 1.00 91.88 248 ARG A CA 1
ATOM 1934 C C . ARG A 1 248 ? -9.645 -3.530 -13.801 1.00 91.88 248 ARG A C 1
ATOM 1936 O O . ARG A 1 248 ? -10.476 -2.844 -14.391 1.00 91.88 248 ARG A O 1
ATOM 1943 N N . LEU A 1 249 ? -9.548 -3.543 -12.479 1.00 94.56 249 LEU A N 1
ATOM 1944 C CA . LEU A 1 249 ? -10.435 -2.757 -11.633 1.00 94.56 249 LEU A CA 1
ATOM 1945 C C . LEU A 1 249 ? -10.219 -1.255 -11.831 1.00 94.56 249 LEU A C 1
ATOM 1947 O O . LEU A 1 249 ? -9.083 -0.765 -11.778 1.00 94.56 249 LEU A O 1
ATOM 1951 N N . ARG A 1 250 ? -11.325 -0.530 -12.018 1.00 93.19 250 ARG A N 1
ATOM 1952 C CA . ARG A 1 250 ? -11.376 0.928 -12.160 1.00 93.19 250 ARG A CA 1
ATOM 1953 C C . ARG A 1 250 ? -12.449 1.503 -11.244 1.00 93.19 250 ARG A C 1
ATOM 1955 O O . ARG A 1 250 ? -13.508 0.904 -11.068 1.00 93.19 250 ARG A O 1
ATOM 1962 N N . TYR A 1 251 ? -12.172 2.669 -10.667 1.00 94.06 251 TYR A N 1
ATOM 1963 C CA . TYR A 1 251 ? -13.144 3.390 -9.851 1.00 94.06 251 TYR A CA 1
ATOM 1964 C C . TYR A 1 251 ? -14.290 3.931 -10.712 1.00 94.06 251 TYR A C 1
ATOM 1966 O O . TYR A 1 251 ? -14.062 4.666 -11.673 1.00 94.06 251 TYR A O 1
ATOM 1974 N N . GLN A 1 252 ? -15.521 3.590 -10.331 1.00 88.94 252 GLN A N 1
ATOM 1975 C CA . GLN A 1 252 ? -16.740 4.071 -10.974 1.00 88.94 252 GLN A CA 1
ATOM 1976 C C . GLN A 1 252 ? -17.155 5.406 -10.352 1.00 88.94 252 GLN A C 1
ATOM 1978 O O . GLN A 1 252 ? -17.927 5.465 -9.391 1.00 88.94 252 GLN A O 1
ATOM 1983 N N . SER A 1 253 ? -16.600 6.504 -10.868 1.00 87.75 253 SER A N 1
ATOM 1984 C CA . SER A 1 253 ? -16.988 7.833 -10.402 1.00 87.75 253 SER A CA 1
ATOM 1985 C C . SER A 1 253 ? -18.361 8.206 -10.949 1.00 87.75 253 SER A C 1
ATOM 1987 O O . SER A 1 253 ? -18.557 8.260 -12.155 1.00 87.75 253 SER A O 1
ATOM 1989 N N . LYS A 1 254 ? -19.285 8.601 -10.068 1.00 85.25 254 LYS A N 1
ATOM 1990 C CA . LYS A 1 254 ? -20.576 9.201 -10.465 1.00 85.25 254 LYS A CA 1
ATOM 1991 C C . LYS A 1 254 ? -20.458 10.551 -11.195 1.00 85.25 254 LYS A C 1
ATOM 1993 O O . LYS A 1 254 ? -21.467 11.136 -11.563 1.00 85.25 254 LYS A O 1
ATOM 1998 N N . TYR A 1 255 ? -19.241 11.073 -11.308 1.00 85.31 255 TYR A N 1
ATOM 1999 C CA . TYR A 1 255 ? -18.904 12.310 -12.006 1.00 85.31 255 TYR A CA 1
ATOM 2000 C C . TYR A 1 255 ? -17.922 12.046 -13.159 1.00 85.31 255 TYR A C 1
ATOM 2002 O O . TYR A 1 255 ? -17.204 12.966 -13.554 1.00 85.31 255 TYR A O 1
ATOM 2010 N N . ALA A 1 256 ? -17.774 10.788 -13.588 1.00 74.62 256 ALA A N 1
ATOM 2011 C CA . ALA A 1 256 ? -17.088 10.485 -14.835 1.00 74.62 256 ALA A CA 1
ATOM 2012 C C . ALA A 1 256 ? -17.919 11.054 -15.994 1.00 74.62 256 ALA A C 1
ATOM 2014 O O . ALA A 1 256 ? -19.148 10.974 -15.950 1.00 74.62 256 ALA A O 1
ATOM 2015 N N . GLU A 1 257 ? -17.235 11.672 -16.955 1.00 59.53 257 GLU A N 1
ATOM 2016 C CA . GLU A 1 257 ? -17.821 12.079 -18.238 1.00 59.53 257 GLU A CA 1
ATOM 2017 C C . GLU A 1 257 ? -18.054 10.861 -19.135 1.00 59.53 257 GLU A C 1
ATOM 2019 O O . GLU A 1 257 ? -17.217 9.925 -19.081 1.00 59.53 257 GLU A O 1
#

Sequence (257 aa):
LRIEALAPVPERRADGTRLLRWFGDVGKTKNGHSVVLRLVYRDVVVFLGGDLNIPAEDHLLAHYTGLPVPPRTAVEEEELVAAARRVFGADVAKSCHHGSADFREVFLRAIDAAVTVISSGDDEAHSHPRADTLGAIGRYSRGARPLIFNTELARSAKELVKNPQILRERLKELQKAIGEATTDTKRASAQKDFEQEVDRLERSIAVYGMISLRTDGRKILLAQKLEKPRGNDKKWDLYSLEPGPDGRLRYQSKYAE

pLDDT: mean 90.91, std 10.19, range [56.72, 98.75]

Foldseek 3Di:
DDKDFLFDDWDADPVRDTDGDDPPDPVQRVQLRDGWIWDAQAQAIETENEAHFASSLQVSLCVQQVADPPQDDPVSLVSSLVSLLVPQAGQEYEDHRLQDPRHDLSSLLSNQYLEYEREDDPPDDRPPNDPVSVVSNCVRHDDPGRYYAYLQVLFLEPQPCPDVPVLVVVLVVLVVQLVPDPDPVSNVVSVVVNVVSVVVVCCNVVQRSDWDWDDPSFKIKIWHAHSDAPDPPRGIDIWIWHQDPVRGTHTDDPPDD